Protein AF-A0A2N1YJK3-F1 (afdb_monomer_lite)

Structure (mmCIF, N/CA/C/O backbone):
data_AF-A0A2N1YJK3-F1
#
_entry.id   AF-A0A2N1YJK3-F1
#
loop_
_atom_site.group_PDB
_atom_site.id
_atom_site.type_symbol
_atom_site.label_atom_id
_atom_site.label_alt_id
_atom_site.label_comp_id
_atom_site.label_asym_id
_atom_site.label_entity_id
_atom_site.label_seq_id
_atom_site.pdbx_PDB_ins_code
_atom_site.Cartn_x
_atom_site.Cartn_y
_atom_site.Cartn_z
_atom_site.occupancy
_atom_site.B_iso_or_equiv
_atom_site.auth_seq_id
_atom_site.auth_comp_id
_atom_site.auth_asym_id
_atom_site.auth_atom_id
_atom_site.pdbx_PDB_model_num
ATOM 1 N N . MET A 1 1 ? -27.712 16.599 41.718 1.00 37.09 1 MET A N 1
ATOM 2 C CA . MET A 1 1 ? -27.404 15.164 41.902 1.00 37.09 1 MET A CA 1
ATOM 3 C C . MET A 1 1 ? -26.472 14.713 40.787 1.00 37.09 1 MET A C 1
ATOM 5 O O . MET A 1 1 ? -26.923 14.345 39.710 1.00 37.09 1 MET A O 1
ATOM 9 N N . THR A 1 2 ? -25.165 14.806 41.010 1.00 40.28 2 THR A N 1
ATOM 10 C CA . THR A 1 2 ? -24.138 14.258 40.118 1.00 40.28 2 THR A CA 1
ATOM 11 C C . THR A 1 2 ? -24.138 12.743 40.301 1.00 40.28 2 THR A C 1
ATOM 13 O O . THR A 1 2 ? -23.731 12.246 41.348 1.00 40.28 2 THR A O 1
ATOM 16 N N . LYS A 1 3 ? -24.664 11.996 39.320 1.00 47.81 3 LYS A N 1
ATOM 17 C CA . LYS A 1 3 ? -24.525 10.534 39.282 1.00 47.81 3 LYS A CA 1
ATOM 18 C C . LYS A 1 3 ? -23.028 10.221 39.253 1.00 47.81 3 LYS A C 1
ATOM 20 O O . LYS A 1 3 ? -22.392 10.398 38.218 1.00 47.81 3 LYS A O 1
ATOM 25 N N . GLN A 1 4 ? -22.469 9.785 40.380 1.00 45.41 4 GLN A N 1
ATOM 26 C CA . GLN A 1 4 ? -21.151 9.166 40.391 1.00 45.41 4 GLN A CA 1
ATOM 27 C C . GLN A 1 4 ? -21.255 7.885 39.567 1.00 45.41 4 GLN A C 1
ATOM 29 O O . GLN A 1 4 ? -21.867 6.904 39.988 1.00 45.41 4 GLN A O 1
ATOM 34 N N . VAL A 1 5 ? -20.720 7.922 38.349 1.00 55.75 5 VAL A N 1
ATOM 35 C CA . VAL A 1 5 ? -20.498 6.708 37.569 1.00 55.75 5 VAL A CA 1
ATOM 36 C C . VAL A 1 5 ? -19.485 5.881 38.365 1.00 55.75 5 VAL A C 1
ATOM 38 O O . VAL A 1 5 ? -18.416 6.406 38.676 1.00 55.75 5 VAL A O 1
ATOM 41 N N . PRO A 1 6 ? -19.789 4.628 38.744 1.00 57.69 6 PRO A N 1
ATOM 42 C CA . PRO A 1 6 ? -18.850 3.817 39.507 1.00 57.69 6 PRO A CA 1
ATOM 43 C C . PRO A 1 6 ? -17.539 3.696 38.725 1.00 57.69 6 PRO A C 1
ATOM 45 O O . PRO A 1 6 ? -17.570 3.341 37.547 1.00 57.69 6 PRO A O 1
ATOM 48 N N . ASN A 1 7 ? -16.390 3.939 39.362 1.00 63.09 7 ASN A N 1
ATOM 49 C CA . ASN A 1 7 ? -15.064 3.860 38.723 1.00 63.09 7 ASN A CA 1
ATOM 50 C C . ASN A 1 7 ? -14.824 2.534 37.960 1.00 63.09 7 ASN A C 1
ATOM 52 O O . ASN A 1 7 ? -14.062 2.495 36.995 1.00 63.09 7 ASN A O 1
ATOM 56 N N . GLY A 1 8 ? -15.515 1.451 38.345 1.00 65.62 8 GLY A N 1
ATOM 57 C CA . GLY A 1 8 ? -15.504 0.171 37.632 1.00 65.62 8 GLY A CA 1
ATOM 58 C C . GLY A 1 8 ? -16.098 0.225 36.219 1.00 65.62 8 GLY A C 1
ATOM 59 O O . GLY A 1 8 ? -15.569 -0.421 35.322 1.00 65.62 8 GLY A O 1
ATOM 60 N N . HIS A 1 9 ? -17.132 1.036 35.977 1.00 73.38 9 HIS A N 1
ATOM 61 C CA . HIS A 1 9 ? -17.735 1.173 34.647 1.00 73.38 9 HIS A CA 1
ATOM 62 C C . HIS A 1 9 ? -16.782 1.837 33.652 1.00 73.38 9 HIS A C 1
ATOM 64 O O . HIS A 1 9 ? -16.634 1.348 32.536 1.00 73.38 9 HIS A O 1
ATOM 70 N N . VAL A 1 10 ? -16.095 2.906 34.067 1.00 76.62 10 VAL A N 1
ATOM 71 C CA . VAL A 1 10 ? -15.142 3.629 33.208 1.00 76.62 10 VAL A CA 1
ATOM 72 C C . VAL A 1 10 ? -13.966 2.731 32.826 1.00 76.62 10 VAL A C 1
ATOM 74 O O . VAL A 1 10 ? -13.618 2.642 31.650 1.00 76.62 10 VAL A O 1
ATOM 77 N N . LYS A 1 11 ? -13.399 2.002 33.796 1.00 82.19 11 LYS A N 1
ATOM 78 C CA . LYS A 1 11 ? -12.308 1.048 33.548 1.00 82.19 11 LYS A CA 1
ATOM 79 C C . LYS A 1 11 ? -12.716 -0.034 32.544 1.00 82.19 11 LYS A C 1
ATOM 81 O O . LYS A 1 11 ? -11.956 -0.331 31.628 1.00 82.19 11 LYS A O 1
ATOM 86 N N . ASN A 1 12 ? -13.918 -0.589 32.688 1.00 84.25 12 ASN A N 1
ATOM 87 C CA . ASN A 1 12 ? -14.411 -1.634 31.792 1.00 84.25 12 ASN A CA 1
ATOM 88 C C . ASN A 1 12 ? -14.610 -1.112 30.368 1.00 84.25 12 ASN A C 1
ATOM 90 O O . ASN A 1 12 ? -14.221 -1.780 29.413 1.00 84.25 12 ASN A O 1
ATOM 94 N N . THR A 1 13 ? -15.157 0.098 30.224 1.00 84.00 13 THR A N 1
ATOM 95 C CA . THR A 1 13 ? -15.288 0.747 28.917 1.00 84.00 13 THR A CA 1
ATOM 96 C C . THR A 1 13 ? -13.919 0.966 28.273 1.00 84.00 13 THR A C 1
ATOM 98 O O . THR A 1 13 ? -13.760 0.635 27.105 1.00 84.00 13 THR A O 1
ATOM 101 N N . LEU A 1 14 ? -12.912 1.444 29.012 1.00 87.31 14 LEU A N 1
ATOM 102 C CA . LEU A 1 14 ? -11.562 1.660 28.472 1.00 87.31 14 LEU A CA 1
ATOM 103 C C . LEU A 1 14 ? -10.891 0.366 27.999 1.00 87.31 14 LEU A C 1
ATOM 105 O O . LEU A 1 14 ? -10.336 0.338 26.903 1.00 87.31 14 LEU A O 1
ATOM 109 N N . VAL A 1 15 ? -10.973 -0.711 28.787 1.00 90.25 15 VAL A N 1
ATOM 110 C CA . VAL A 1 15 ? -10.445 -2.030 28.394 1.00 90.25 15 VAL A CA 1
ATOM 111 C C . VAL A 1 15 ? -11.120 -2.518 27.113 1.00 90.25 15 VAL A C 1
ATOM 113 O O . VAL A 1 15 ? -10.442 -2.957 26.186 1.00 90.25 15 VAL A O 1
ATOM 116 N N . TRP A 1 16 ? -12.445 -2.386 27.033 1.00 89.69 16 TRP A N 1
ATOM 117 C CA . TRP A 1 16 ? -13.207 -2.812 25.863 1.00 89.69 16 TRP A CA 1
ATOM 118 C C . TRP A 1 16 ? -12.875 -1.976 24.620 1.00 89.69 16 TRP A C 1
ATOM 120 O O . TRP A 1 16 ? -12.739 -2.520 23.527 1.00 89.69 16 TRP A O 1
ATOM 130 N N . LEU A 1 17 ? -12.698 -0.661 24.779 1.00 88.75 17 LEU A N 1
ATOM 131 C CA . LEU A 1 17 ? -12.274 0.237 23.702 1.00 88.75 17 LEU A CA 1
ATOM 132 C C . LEU A 1 17 ? -10.877 -0.115 23.185 1.00 88.75 17 LEU A C 1
ATOM 134 O O . LEU A 1 17 ? -10.690 -0.218 21.976 1.00 88.75 17 LEU A O 1
ATOM 138 N N . ALA A 1 18 ? -9.917 -0.349 24.083 1.00 91.81 18 ALA A N 1
ATOM 139 C CA . ALA A 1 18 ? -8.570 -0.767 23.708 1.00 91.81 18 ALA A CA 1
ATOM 140 C C . ALA A 1 18 ? -8.589 -2.107 22.958 1.00 91.81 18 ALA A C 1
ATOM 142 O O . ALA A 1 18 ? -7.986 -2.228 21.893 1.00 91.81 18 ALA A O 1
ATOM 143 N N . TYR A 1 19 ? -9.339 -3.088 23.468 1.00 92.69 19 TYR A N 1
ATOM 144 C CA . TYR A 1 19 ? -9.528 -4.378 22.808 1.00 92.69 19 TYR A CA 1
ATOM 145 C C . TYR A 1 19 ? -10.128 -4.229 21.403 1.00 92.69 19 TYR A C 1
ATOM 147 O O . TYR A 1 19 ? -9.660 -4.851 20.448 1.00 92.69 19 TYR A O 1
ATOM 155 N N . MET A 1 20 ? -11.150 -3.386 21.263 1.00 89.81 20 MET A N 1
ATOM 156 C CA . MET A 1 20 ? -11.838 -3.160 19.998 1.00 89.81 20 MET A CA 1
ATOM 157 C C . MET A 1 20 ? -10.924 -2.492 18.963 1.00 89.81 20 MET A C 1
ATOM 159 O O . MET A 1 20 ? -10.810 -3.004 17.850 1.00 89.81 20 MET A O 1
ATOM 163 N N . LEU A 1 21 ? -10.218 -1.416 19.327 1.00 90.81 21 LEU A N 1
ATOM 164 C CA . LEU A 1 21 ? -9.276 -0.739 18.425 1.00 90.81 21 LEU A CA 1
ATOM 165 C C . LEU A 1 21 ? -8.159 -1.682 17.974 1.00 90.81 21 LEU A C 1
ATOM 167 O O . LEU A 1 21 ? -7.801 -1.711 16.798 1.00 90.81 21 LEU A O 1
ATOM 171 N N . LEU A 1 22 ? -7.658 -2.503 18.896 1.00 94.50 22 LEU A N 1
ATOM 172 C CA . LEU A 1 22 ? -6.633 -3.491 18.594 1.00 94.50 22 LEU A CA 1
ATOM 173 C C . LEU A 1 22 ? -7.159 -4.611 17.686 1.00 94.50 22 LEU A C 1
ATOM 175 O O . LEU A 1 22 ? -6.447 -5.073 16.801 1.00 94.50 22 LEU A O 1
ATOM 179 N N . SER A 1 23 ? -8.424 -5.002 17.847 1.00 93.62 23 SER A N 1
ATOM 180 C CA . SER A 1 23 ? -9.088 -5.955 16.951 1.00 93.62 23 SER A CA 1
ATOM 181 C C . SER A 1 23 ? -9.236 -5.391 15.537 1.00 93.62 23 SER A C 1
ATOM 183 O O . SER A 1 23 ? -8.977 -6.102 14.571 1.00 93.62 23 SER A O 1
ATOM 185 N N . VAL A 1 24 ? -9.603 -4.110 15.405 1.00 91.88 24 VAL A N 1
ATOM 186 C CA . VAL A 1 24 ? -9.671 -3.424 14.103 1.00 91.88 24 VAL A CA 1
ATOM 187 C C . VAL A 1 24 ? -8.287 -3.357 13.459 1.00 91.88 24 VAL A C 1
ATOM 189 O O . VAL A 1 24 ? -8.150 -3.716 12.292 1.00 91.88 24 VAL A O 1
ATOM 192 N N . TRP A 1 25 ? -7.255 -2.970 14.216 1.00 94.06 25 TRP A N 1
ATOM 193 C CA . TRP A 1 25 ? -5.870 -2.969 13.736 1.00 94.06 25 TRP A CA 1
ATOM 194 C C . TRP A 1 25 ? -5.455 -4.340 13.195 1.00 94.06 25 TRP A C 1
ATOM 196 O O . TRP A 1 25 ? -5.004 -4.443 12.056 1.00 94.06 25 TRP A O 1
ATOM 206 N N . LEU A 1 26 ? -5.645 -5.403 13.986 1.00 96.44 26 LEU A N 1
ATOM 207 C CA . LEU A 1 26 ? -5.277 -6.763 13.587 1.00 96.44 26 LEU A CA 1
ATOM 208 C C . LEU A 1 26 ? -6.081 -7.249 12.378 1.00 96.44 26 LEU A C 1
ATOM 210 O O . LEU A 1 26 ? -5.520 -7.929 11.521 1.00 96.44 26 LEU A O 1
ATOM 214 N N . ALA A 1 27 ? -7.361 -6.886 12.273 1.00 94.88 27 ALA A N 1
ATOM 215 C CA . ALA A 1 27 ? -8.184 -7.212 11.112 1.00 94.88 27 ALA A CA 1
ATOM 216 C C . ALA A 1 27 ? -7.653 -6.539 9.838 1.00 94.88 27 ALA A C 1
ATOM 218 O O . ALA A 1 27 ? -7.486 -7.213 8.823 1.00 94.88 27 ALA A O 1
ATOM 219 N N . VAL A 1 28 ? -7.327 -5.243 9.898 1.00 93.69 28 VAL A N 1
ATOM 220 C CA . VAL A 1 28 ? -6.748 -4.501 8.765 1.00 93.69 28 VAL A CA 1
ATOM 221 C C . VAL A 1 28 ? -5.373 -5.057 8.394 1.00 93.69 28 VAL A C 1
ATOM 223 O O . VAL A 1 28 ? -5.127 -5.334 7.222 1.00 93.69 28 VAL A O 1
ATOM 226 N N . ALA A 1 29 ? -4.500 -5.291 9.376 1.00 95.38 29 ALA A N 1
ATOM 227 C CA . ALA A 1 29 ? -3.171 -5.855 9.146 1.00 95.38 29 ALA A CA 1
ATOM 228 C C . ALA A 1 29 ? -3.243 -7.258 8.519 1.00 95.38 29 ALA A C 1
ATOM 230 O O . ALA A 1 29 ? -2.501 -7.560 7.585 1.00 95.38 29 ALA A O 1
ATOM 231 N N . SER A 1 30 ? -4.175 -8.098 8.978 1.00 95.19 30 SER A N 1
ATOM 232 C CA . SER A 1 30 ? -4.390 -9.437 8.416 1.00 95.19 30 SER A CA 1
ATOM 233 C C . SER A 1 30 ? -4.961 -9.371 7.001 1.00 95.19 30 SER A C 1
ATOM 235 O O . SER A 1 30 ? -4.489 -10.085 6.121 1.00 95.19 30 SER A O 1
ATOM 237 N N . ALA A 1 31 ? -5.936 -8.492 6.751 1.00 96.19 31 ALA A N 1
ATOM 238 C CA . ALA A 1 31 ? -6.499 -8.288 5.418 1.00 96.19 31 ALA A CA 1
ATOM 239 C C . ALA A 1 31 ? -5.431 -7.806 4.424 1.00 96.19 31 ALA A C 1
ATOM 241 O O . ALA A 1 31 ? -5.344 -8.329 3.312 1.00 96.19 31 ALA A O 1
ATOM 242 N N . TRP A 1 32 ? -4.577 -6.867 4.840 1.00 95.00 32 TRP A N 1
ATOM 243 C CA . TRP A 1 32 ? -3.429 -6.409 4.059 1.00 95.00 32 TRP A CA 1
ATOM 244 C C . TRP A 1 32 ? -2.448 -7.547 3.766 1.00 95.00 32 TRP A C 1
ATOM 246 O O . TRP A 1 32 ? -2.059 -7.749 2.617 1.00 95.00 32 TRP A O 1
ATOM 256 N N . TRP A 1 33 ? -2.085 -8.328 4.787 1.00 94.19 33 TRP A N 1
ATOM 257 C CA . TRP A 1 33 ? -1.171 -9.460 4.646 1.00 94.19 33 TRP A CA 1
ATOM 258 C C . TRP A 1 33 ? -1.715 -10.529 3.692 1.00 94.19 33 TRP A C 1
ATOM 260 O O . TRP A 1 33 ? -0.994 -10.983 2.809 1.00 94.19 33 TRP A O 1
ATOM 270 N N . VAL A 1 34 ? -2.996 -10.898 3.794 1.00 95.25 34 VAL A N 1
ATOM 271 C CA . VAL A 1 34 ? -3.628 -11.831 2.843 1.00 95.25 34 VAL A CA 1
ATOM 272 C C . VAL A 1 34 ? -3.637 -11.239 1.433 1.00 95.25 34 VAL A C 1
ATOM 274 O O . VAL A 1 34 ? -3.271 -11.918 0.475 1.00 95.25 34 VAL A O 1
ATOM 277 N N . SER A 1 35 ? -3.987 -9.959 1.300 1.00 95.56 35 SER A N 1
ATOM 278 C CA . SER A 1 35 ? -4.016 -9.273 0.002 1.00 95.56 35 SER A CA 1
ATOM 279 C C . SER A 1 35 ? -2.638 -9.248 -0.658 1.00 95.56 35 SER A C 1
ATOM 281 O O . SER A 1 35 ? -2.525 -9.473 -1.861 1.00 95.56 35 SER A O 1
ATOM 283 N N . SER A 1 36 ? -1.564 -9.070 0.113 1.00 94.56 36 SER A N 1
ATOM 284 C CA . SER A 1 36 ? -0.205 -9.084 -0.429 1.00 94.56 36 SER A CA 1
ATOM 285 C C . SER A 1 36 ? 0.247 -10.475 -0.901 1.00 94.56 36 SER A C 1
ATOM 287 O O . SER A 1 36 ? 1.189 -10.570 -1.688 1.00 94.56 36 SER A O 1
ATOM 289 N N . HIS A 1 37 ? -0.394 -11.569 -0.469 1.00 93.31 37 HIS A N 1
ATOM 290 C CA . HIS A 1 37 ? -0.118 -12.921 -0.983 1.00 93.31 37 HIS A CA 1
ATOM 291 C C . HIS A 1 37 ? -0.708 -13.164 -2.370 1.00 93.31 37 HIS A C 1
ATOM 293 O O . HIS A 1 37 ? -0.173 -13.966 -3.130 1.00 93.31 37 HIS A O 1
ATOM 299 N N . ILE A 1 38 ? -1.761 -12.428 -2.716 1.00 95.12 38 ILE A N 1
ATOM 300 C CA . ILE A 1 38 ? -2.397 -12.455 -4.036 1.00 95.12 38 ILE A CA 1
ATOM 301 C C . ILE A 1 38 ? -2.002 -11.240 -4.890 1.00 95.12 38 ILE A C 1
ATOM 303 O O . ILE A 1 38 ? -2.722 -10.875 -5.817 1.00 95.12 38 ILE A O 1
ATOM 307 N N . ASN A 1 39 ? -0.876 -10.591 -4.565 1.00 94.69 39 ASN A N 1
ATOM 308 C CA . ASN A 1 39 ? -0.368 -9.389 -5.238 1.00 94.69 39 ASN A CA 1
ATOM 309 C C . ASN A 1 39 ? -1.434 -8.286 -5.363 1.00 94.69 39 ASN A C 1
ATOM 311 O O . ASN A 1 39 ? -1.574 -7.666 -6.412 1.00 94.69 39 ASN A O 1
ATOM 315 N N . TYR A 1 40 ? -2.249 -8.108 -4.319 1.00 94.88 40 TYR A N 1
ATOM 316 C CA . TYR A 1 40 ? -3.358 -7.148 -4.251 1.00 94.88 40 TYR A CA 1
ATOM 317 C C . TYR A 1 40 ? -4.396 -7.281 -5.380 1.00 94.88 40 TYR A C 1
ATOM 319 O O . TYR A 1 40 ? -5.140 -6.343 -5.660 1.00 94.88 40 TYR A O 1
ATOM 327 N N . GLY A 1 41 ? -4.456 -8.445 -6.037 1.00 95.31 41 GLY A N 1
ATOM 328 C CA . GLY A 1 41 ? -5.316 -8.650 -7.199 1.00 95.31 41 GLY A CA 1
ATOM 329 C C . GLY A 1 41 ? -4.864 -7.864 -8.431 1.00 95.31 41 GLY A C 1
ATOM 330 O O . GLY A 1 41 ? -5.707 -7.500 -9.245 1.00 95.31 41 GLY A O 1
ATOM 331 N N . PHE A 1 42 ? -3.559 -7.601 -8.583 1.00 95.94 42 PHE A N 1
ATOM 332 C CA . PHE A 1 42 ? -3.002 -6.800 -9.679 1.00 95.94 42 PHE A CA 1
ATOM 333 C C . PHE A 1 42 ? -3.546 -7.140 -11.077 1.00 95.94 42 PHE A C 1
ATOM 335 O O . PHE A 1 42 ? -3.894 -6.198 -11.776 1.00 95.94 42 PHE A O 1
ATOM 342 N N . PRO A 1 43 ? -3.738 -8.412 -11.494 1.00 95.56 43 PRO A N 1
ATOM 343 C CA . PRO A 1 43 ? -4.304 -8.707 -12.816 1.00 95.56 43 PRO A CA 1
ATOM 344 C C . PRO A 1 43 ? -5.693 -8.097 -13.066 1.00 95.56 43 PRO A C 1
ATOM 346 O O . PRO A 1 43 ? -6.005 -7.726 -14.193 1.00 95.56 43 PRO A O 1
ATOM 349 N N . LEU A 1 44 ? -6.521 -7.960 -12.024 1.00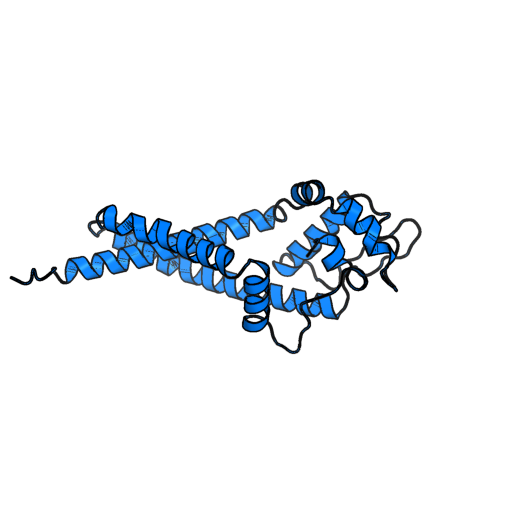 95.81 44 LEU A N 1
ATOM 350 C CA . LEU A 1 44 ? -7.830 -7.313 -12.130 1.00 95.81 44 LEU A CA 1
ATOM 351 C C . LEU A 1 44 ? -7.672 -5.805 -12.346 1.00 95.81 44 LEU A C 1
ATOM 353 O O . LEU A 1 44 ? -8.283 -5.243 -13.250 1.00 95.81 44 LEU A O 1
ATOM 357 N N . TRP A 1 45 ? -6.822 -5.155 -11.551 1.00 94.56 45 TRP A N 1
ATOM 358 C CA . TRP A 1 45 ? -6.565 -3.719 -11.678 1.00 94.56 45 TRP A CA 1
ATOM 359 C C . TRP A 1 45 ? -5.817 -3.362 -12.957 1.00 94.56 45 TRP A C 1
ATOM 361 O O . TRP A 1 45 ? -6.078 -2.312 -13.531 1.00 94.56 45 TRP A O 1
ATOM 371 N N . TYR A 1 46 ? -4.967 -4.262 -13.444 1.00 95.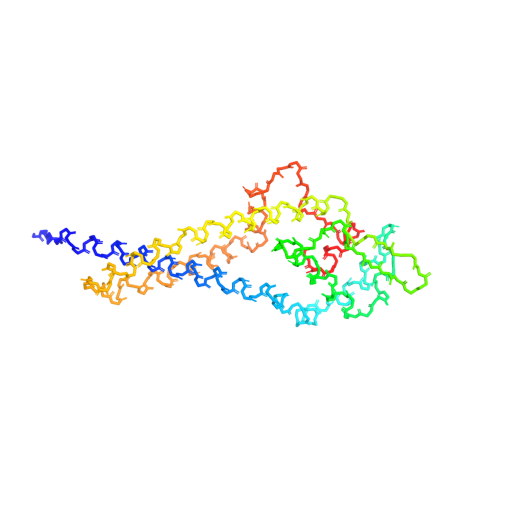25 46 TYR A N 1
ATOM 372 C CA . TYR A 1 46 ? -4.276 -4.138 -14.720 1.00 95.25 46 TYR A CA 1
ATOM 373 C C . TYR A 1 46 ? -5.256 -3.925 -15.878 1.00 95.25 46 TYR A C 1
ATOM 375 O O . TYR A 1 46 ? -5.020 -3.076 -16.731 1.00 95.25 46 TYR A O 1
ATOM 383 N N . GLN A 1 47 ? -6.384 -4.641 -15.857 1.00 94.19 47 GLN A N 1
ATOM 384 C CA . GLN A 1 47 ? -7.459 -4.487 -16.837 1.00 94.19 47 GLN A CA 1
ATOM 385 C C . GLN A 1 47 ? -8.345 -3.276 -16.533 1.00 94.19 47 GLN A C 1
ATOM 387 O O . GLN A 1 47 ? -8.610 -2.475 -17.416 1.00 94.19 47 GLN A O 1
ATOM 392 N N . VAL A 1 48 ? -8.795 -3.112 -15.283 1.00 95.50 48 VAL A N 1
ATOM 393 C CA . VAL A 1 48 ? -9.713 -2.019 -14.894 1.00 95.50 48 VAL A CA 1
ATOM 394 C C . VAL A 1 48 ? -9.099 -0.634 -15.115 1.00 95.50 48 VAL A C 1
ATOM 396 O O . VAL A 1 48 ? -9.821 0.323 -15.386 1.00 95.50 48 VAL A O 1
ATOM 399 N N . LEU A 1 49 ? -7.780 -0.518 -14.964 1.00 93.44 49 LEU A N 1
ATOM 400 C CA . LEU A 1 49 ? -7.035 0.727 -15.118 1.00 93.44 49 LEU A CA 1
ATOM 401 C C . LEU A 1 49 ? -6.319 0.820 -16.470 1.00 93.44 49 LEU A C 1
ATOM 403 O O . LEU A 1 49 ? -5.466 1.694 -16.602 1.00 93.44 49 LEU A O 1
ATOM 407 N N . ASP A 1 50 ? -6.617 -0.054 -17.438 1.00 94.62 50 ASP A N 1
ATOM 408 C CA . ASP A 1 50 ? -5.996 -0.065 -18.772 1.00 94.62 50 ASP A CA 1
ATOM 409 C C . ASP A 1 50 ? -4.463 0.109 -18.717 1.00 94.62 50 ASP A C 1
ATOM 411 O O . ASP A 1 50 ? -3.871 0.907 -19.451 1.00 94.62 50 ASP A O 1
ATOM 415 N N . ILE A 1 51 ? -3.806 -0.602 -17.789 1.00 94.25 51 ILE A N 1
ATOM 416 C CA . ILE A 1 51 ? -2.364 -0.441 -17.533 1.00 94.25 51 ILE A CA 1
ATOM 417 C C . ILE A 1 51 ? -1.555 -0.827 -18.774 1.00 94.25 51 ILE A C 1
ATOM 419 O O . ILE A 1 51 ? -0.521 -0.225 -19.033 1.00 94.25 51 ILE A O 1
ATOM 423 N N . GLU A 1 52 ? -2.040 -1.776 -19.574 1.00 93.88 52 GLU A N 1
ATOM 424 C CA . GLU A 1 52 ? -1.431 -2.144 -20.857 1.00 93.88 52 GLU A CA 1
ATOM 425 C C . GLU A 1 52 ? -1.303 -0.941 -21.796 1.00 93.88 52 GLU A C 1
ATOM 427 O O . GLU A 1 52 ? -0.199 -0.600 -22.209 1.00 93.88 52 GLU A O 1
ATOM 432 N N . GLN A 1 53 ? -2.397 -0.208 -22.024 1.00 94.31 53 GLN A N 1
ATOM 433 C CA . GLN A 1 53 ? -2.378 0.985 -22.871 1.00 94.31 53 GLN A CA 1
ATOM 434 C C . GLN A 1 53 ? -1.474 2.085 -22.296 1.00 94.31 53 GLN A C 1
ATOM 436 O O . GLN A 1 53 ? -0.829 2.829 -23.037 1.00 94.31 53 GLN A O 1
ATOM 441 N N . HIS A 1 54 ? -1.422 2.205 -20.969 1.00 93.62 54 HIS A N 1
ATOM 442 C CA . HIS A 1 54 ? -0.528 3.147 -20.306 1.00 93.62 54 HIS A CA 1
ATOM 443 C C . HIS A 1 54 ? 0.950 2.763 -20.504 1.00 93.62 54 HIS A C 1
ATOM 445 O O . HIS A 1 54 ? 1.769 3.621 -20.831 1.00 93.62 54 HIS A O 1
ATOM 451 N N . ILE A 1 55 ? 1.289 1.477 -20.386 1.00 94.56 55 ILE A N 1
ATOM 452 C CA . ILE A 1 55 ? 2.628 0.960 -20.683 1.00 94.56 55 ILE A CA 1
ATOM 453 C C . ILE A 1 55 ? 2.996 1.244 -22.144 1.00 94.56 55 ILE A C 1
ATOM 455 O O . ILE A 1 55 ? 4.066 1.800 -22.384 1.00 94.56 55 ILE A O 1
ATOM 459 N N . ASP A 1 56 ? 2.106 0.960 -23.096 1.00 94.25 56 ASP A N 1
ATOM 460 C CA . ASP A 1 56 ? 2.335 1.216 -24.526 1.00 94.25 56 ASP A CA 1
ATOM 461 C C . ASP A 1 56 ? 2.654 2.685 -24.821 1.00 94.25 56 ASP A C 1
ATOM 463 O O . ASP A 1 56 ? 3.453 3.000 -25.705 1.00 94.25 56 ASP A O 1
ATOM 467 N N . GLN A 1 57 ? 2.033 3.600 -24.077 1.00 93.25 57 GLN A N 1
ATOM 468 C CA . GLN A 1 57 ? 2.237 5.030 -24.252 1.00 93.25 57 GLN A CA 1
ATOM 469 C C . GLN A 1 57 ? 3.542 5.524 -23.616 1.00 93.25 57 GLN A C 1
ATOM 471 O O . GLN A 1 57 ? 4.244 6.335 -24.228 1.00 93.25 57 GLN A O 1
ATOM 476 N N . TYR A 1 58 ? 3.850 5.105 -22.387 1.00 93.00 58 TYR A N 1
ATOM 477 C CA . TYR A 1 58 ? 4.902 5.730 -21.577 1.00 93.00 58 TYR A CA 1
ATOM 478 C C . TYR A 1 58 ? 6.201 4.925 -21.512 1.00 93.00 58 TYR A C 1
ATOM 480 O O . TYR A 1 58 ? 7.274 5.527 -21.520 1.00 93.00 58 TYR A O 1
ATOM 488 N N . ALA A 1 59 ? 6.152 3.590 -21.550 1.00 92.56 59 ALA A N 1
ATOM 489 C CA . ALA A 1 59 ? 7.364 2.773 -21.492 1.00 92.56 59 ALA A CA 1
ATOM 490 C C . ALA A 1 59 ? 8.357 3.049 -22.645 1.00 92.56 59 ALA A C 1
ATOM 492 O O . ALA A 1 59 ? 9.556 3.128 -22.369 1.00 92.56 59 ALA A O 1
ATOM 493 N N . PRO A 1 60 ? 7.929 3.300 -23.905 1.00 93.19 60 PRO A N 1
ATOM 494 C CA . PRO A 1 60 ? 8.855 3.632 -24.994 1.00 93.19 60 PRO A CA 1
ATOM 495 C C . PRO A 1 60 ? 9.585 4.969 -24.825 1.00 93.19 60 PRO A C 1
ATOM 497 O O . PRO A 1 60 ? 10.593 5.208 -25.494 1.00 93.19 60 PRO A O 1
ATOM 500 N N . GLN A 1 61 ? 9.069 5.860 -23.972 1.00 92.50 61 GLN A N 1
ATOM 501 C CA . GLN A 1 61 ? 9.662 7.175 -23.720 1.00 92.50 61 GLN A CA 1
ATOM 502 C C . GLN A 1 61 ? 10.889 7.079 -22.808 1.00 92.50 61 GLN A C 1
ATOM 504 O O . GLN A 1 61 ? 11.700 8.006 -22.771 1.00 92.50 61 GLN A O 1
ATOM 509 N N . HIS A 1 62 ? 11.064 5.945 -22.123 1.00 90.44 62 HIS A N 1
ATOM 510 C CA . HIS A 1 62 ? 12.184 5.740 -21.228 1.00 90.44 62 HIS A CA 1
ATOM 511 C C . HIS A 1 62 ? 13.522 5.766 -22.000 1.00 90.44 62 HIS A C 1
ATOM 513 O O . HIS A 1 62 ? 13.722 4.986 -22.937 1.00 90.44 62 HIS A O 1
ATOM 519 N N . PRO A 1 63 ? 14.508 6.596 -21.594 1.00 86.12 63 PRO A N 1
ATOM 520 C CA . PRO A 1 63 ? 15.736 6.796 -22.372 1.00 86.12 63 PRO A CA 1
ATOM 521 C C . PRO A 1 63 ? 16.555 5.517 -22.606 1.00 86.12 63 PRO A C 1
ATOM 523 O O . PRO A 1 63 ? 17.061 5.294 -23.707 1.00 86.12 63 PRO A O 1
ATOM 526 N N . HIS A 1 64 ? 16.683 4.680 -21.568 1.00 86.94 64 HIS A N 1
ATOM 527 C CA . HIS A 1 64 ? 17.595 3.528 -21.555 1.00 86.94 64 HIS A CA 1
ATOM 528 C C . HIS A 1 64 ? 16.929 2.144 -21.474 1.00 86.94 64 HIS A C 1
ATOM 530 O O . HIS A 1 64 ? 17.590 1.151 -21.766 1.00 86.94 64 HIS A O 1
ATOM 536 N N . LYS A 1 65 ? 15.656 2.051 -21.077 1.00 88.94 65 LYS A N 1
ATOM 537 C CA . LYS A 1 65 ? 14.937 0.791 -20.849 1.00 88.94 65 LYS A CA 1
ATOM 538 C C . LYS A 1 65 ? 13.831 0.672 -21.897 1.00 88.94 65 LYS A C 1
ATOM 540 O O . LYS A 1 65 ? 12.859 1.409 -21.830 1.00 88.94 65 LYS A O 1
ATOM 545 N N . ARG A 1 66 ? 14.006 -0.195 -22.895 1.00 89.50 66 ARG A N 1
ATOM 546 C CA . ARG A 1 66 ? 13.106 -0.305 -24.058 1.00 89.50 66 ARG A CA 1
ATOM 547 C C . ARG A 1 66 ? 12.514 -1.702 -24.184 1.00 89.50 66 ARG A C 1
ATOM 549 O O . ARG A 1 66 ? 13.069 -2.661 -23.655 1.00 89.50 66 ARG A O 1
ATOM 556 N N . GLY A 1 67 ? 11.417 -1.814 -24.930 1.00 91.25 67 GLY A N 1
ATOM 557 C CA . GLY A 1 67 ? 10.797 -3.098 -25.242 1.00 91.25 67 GLY A CA 1
ATOM 558 C C . GLY A 1 67 ? 10.006 -3.694 -24.083 1.00 91.25 67 GLY A C 1
ATOM 559 O O . GLY A 1 67 ? 9.644 -4.868 -24.136 1.00 91.25 67 GLY A O 1
ATOM 560 N N . PHE A 1 68 ? 9.735 -2.903 -23.041 1.00 94.00 68 PHE A N 1
ATOM 561 C CA . PHE A 1 68 ? 8.851 -3.307 -21.953 1.00 94.00 68 PHE A CA 1
ATOM 562 C C . PHE A 1 68 ? 7.402 -3.398 -22.454 1.00 94.00 68 PHE A C 1
ATOM 564 O O . PHE A 1 68 ? 6.727 -4.375 -22.168 1.00 94.00 68 PHE A O 1
ATOM 571 N N . GLU A 1 69 ? 6.981 -2.473 -23.320 1.00 94.12 69 GLU A N 1
ATOM 572 C CA . GLU A 1 69 ? 5.680 -2.468 -24.005 1.00 94.12 69 GLU A CA 1
ATOM 573 C C . GLU A 1 69 ? 5.435 -3.690 -24.899 1.00 94.12 69 GLU A C 1
ATOM 575 O O . GLU A 1 69 ? 4.305 -4.069 -25.173 1.00 94.12 69 GLU A O 1
ATOM 580 N N . GLN A 1 70 ? 6.503 -4.348 -25.349 1.00 94.62 70 GLN A N 1
ATOM 581 C CA . GLN A 1 70 ? 6.405 -5.527 -26.211 1.00 94.62 70 GLN A CA 1
ATOM 582 C C . GLN A 1 70 ? 6.163 -6.811 -25.414 1.00 94.62 70 GLN A C 1
ATOM 584 O O . GLN A 1 70 ? 5.989 -7.887 -25.997 1.00 94.62 70 GLN A O 1
ATOM 589 N N . LEU A 1 71 ? 6.229 -6.736 -24.083 1.00 94.25 71 LEU A N 1
ATOM 590 C CA . LEU A 1 71 ? 6.012 -7.885 -23.227 1.00 94.25 71 LEU A CA 1
ATOM 591 C C . LEU A 1 71 ? 4.516 -8.170 -23.096 1.00 94.25 71 LEU A C 1
ATOM 593 O O . LEU A 1 71 ? 3.713 -7.253 -22.943 1.00 94.25 71 LEU A O 1
ATOM 597 N N . PRO A 1 72 ? 4.125 -9.451 -23.081 1.00 94.44 72 PRO A N 1
ATOM 598 C CA . PRO A 1 72 ? 2.739 -9.795 -22.840 1.00 94.44 72 PRO A CA 1
ATOM 599 C C . PRO A 1 72 ? 2.362 -9.501 -21.370 1.00 94.44 72 PRO A C 1
ATOM 601 O O . PRO A 1 72 ? 3.238 -9.546 -20.491 1.00 94.44 72 PRO A O 1
ATOM 604 N N . PRO A 1 73 ? 1.073 -9.257 -21.065 1.00 95.25 73 PRO A N 1
ATOM 605 C CA . PRO A 1 73 ? 0.604 -8.889 -19.727 1.00 95.25 73 PRO A CA 1
ATOM 606 C C . PRO A 1 73 ? 1.099 -9.793 -18.591 1.00 95.25 73 PRO A C 1
ATOM 608 O O . PRO A 1 73 ? 1.383 -9.315 -17.492 1.00 95.25 73 PRO A O 1
ATOM 611 N N . GLU A 1 74 ? 1.285 -11.094 -18.828 1.00 95.25 74 GLU A N 1
ATOM 612 C CA . GLU A 1 74 ? 1.752 -12.027 -17.798 1.00 95.25 74 GLU A CA 1
ATOM 613 C C . GLU A 1 74 ? 3.168 -11.703 -17.301 1.00 95.25 74 GLU A C 1
ATOM 615 O O . GLU A 1 74 ? 3.501 -11.987 -16.145 1.00 95.25 74 GLU A O 1
ATOM 620 N N . GLN A 1 75 ? 4.012 -11.106 -18.147 1.00 95.19 75 GLN A N 1
ATOM 621 C CA . GLN A 1 75 ? 5.339 -10.640 -17.740 1.00 95.19 75 GLN A CA 1
ATOM 622 C C . GLN A 1 75 ? 5.247 -9.373 -16.886 1.00 95.19 75 GLN A C 1
ATOM 624 O O . GLN A 1 75 ? 5.974 -9.263 -15.901 1.00 95.19 75 GLN A O 1
ATOM 629 N N . HIS A 1 76 ? 4.312 -8.468 -17.184 1.00 96.06 76 HIS A N 1
ATOM 630 C CA . HIS A 1 76 ? 4.024 -7.302 -16.344 1.00 96.06 76 HIS A CA 1
ATOM 631 C C . HIS A 1 76 ? 3.512 -7.721 -14.963 1.00 96.06 76 HIS A C 1
ATOM 633 O O . HIS A 1 76 ? 3.988 -7.234 -13.936 1.00 96.06 76 HIS A O 1
ATOM 639 N N . TRP A 1 77 ? 2.601 -8.696 -14.910 1.00 95.94 77 TRP A N 1
ATOM 640 C CA . TRP A 1 77 ? 2.106 -9.236 -13.642 1.00 95.94 77 TRP A CA 1
ATOM 641 C C . TRP A 1 77 ? 3.218 -9.910 -12.846 1.00 95.94 77 TRP A C 1
ATOM 643 O O . TRP A 1 77 ? 3.285 -9.755 -11.627 1.00 95.94 77 TRP A O 1
ATOM 653 N N . ARG A 1 78 ? 4.108 -10.644 -13.528 1.00 95.44 78 ARG A N 1
ATOM 654 C CA . ARG A 1 78 ? 5.281 -11.253 -12.899 1.00 95.44 78 ARG A CA 1
ATOM 655 C C . ARG A 1 78 ? 6.211 -10.187 -12.331 1.00 95.44 78 ARG A C 1
ATOM 657 O O . ARG A 1 78 ? 6.607 -10.326 -11.181 1.00 95.44 78 ARG A O 1
ATOM 664 N N . ALA A 1 79 ? 6.512 -9.132 -13.082 1.00 95.56 79 ALA A N 1
ATOM 665 C CA . ALA A 1 79 ? 7.323 -8.013 -12.610 1.00 95.56 79 ALA A CA 1
ATOM 666 C C . ALA A 1 79 ? 6.722 -7.377 -11.342 1.00 95.56 79 ALA A C 1
ATOM 668 O O . ALA A 1 79 ? 7.406 -7.248 -10.326 1.00 95.56 79 ALA A O 1
ATOM 669 N N . PHE A 1 80 ? 5.417 -7.090 -11.346 1.00 96.00 80 PHE A N 1
ATOM 670 C CA . PHE A 1 80 ? 4.721 -6.555 -10.172 1.00 96.00 80 PHE A CA 1
ATOM 671 C C . PHE A 1 80 ? 4.750 -7.519 -8.974 1.00 96.00 80 PHE A C 1
ATOM 673 O O . PHE A 1 80 ? 4.999 -7.114 -7.835 1.00 96.00 80 PHE A O 1
ATOM 680 N N . ALA A 1 81 ? 4.526 -8.813 -9.217 1.00 95.69 81 ALA A N 1
ATOM 681 C CA . ALA A 1 81 ? 4.592 -9.840 -8.182 1.00 95.69 81 ALA A CA 1
ATOM 682 C C . ALA A 1 81 ? 5.998 -9.948 -7.577 1.00 95.69 81 ALA A C 1
ATOM 684 O O . ALA A 1 81 ? 6.132 -10.132 -6.369 1.00 95.69 81 ALA A O 1
ATOM 685 N N . GLN A 1 82 ? 7.042 -9.788 -8.393 1.00 96.25 82 GLN A N 1
ATOM 686 C CA . GLN A 1 82 ? 8.430 -9.799 -7.942 1.00 96.25 82 GLN A CA 1
ATOM 687 C C . GLN A 1 82 ? 8.768 -8.584 -7.072 1.00 96.25 82 GLN A C 1
ATOM 689 O O . GLN A 1 82 ? 9.378 -8.738 -6.013 1.00 96.25 82 GLN A O 1
ATOM 694 N N . ILE A 1 83 ? 8.302 -7.391 -7.461 1.00 95.62 83 ILE A N 1
ATOM 695 C CA . ILE A 1 83 ? 8.407 -6.181 -6.632 1.00 95.62 83 ILE A CA 1
ATOM 696 C C . ILE A 1 83 ? 7.686 -6.404 -5.297 1.00 95.62 83 ILE A C 1
ATOM 698 O O . ILE A 1 83 ? 8.269 -6.205 -4.232 1.00 95.62 83 ILE A O 1
ATOM 702 N N . THR A 1 84 ? 6.444 -6.895 -5.345 1.00 95.19 84 THR A N 1
ATOM 703 C CA . THR A 1 84 ? 5.631 -7.176 -4.150 1.00 95.19 84 THR A CA 1
ATOM 704 C C . THR A 1 84 ? 6.305 -8.195 -3.228 1.00 95.19 84 THR A C 1
ATOM 706 O O . THR A 1 84 ? 6.326 -8.015 -2.010 1.00 95.19 84 THR A O 1
ATOM 709 N N . ALA A 1 85 ? 6.884 -9.262 -3.780 1.00 95.00 85 ALA A N 1
ATOM 710 C CA . ALA A 1 85 ? 7.618 -10.258 -3.008 1.00 95.00 85 ALA A CA 1
ATOM 711 C C . ALA A 1 85 ? 8.861 -9.657 -2.336 1.00 95.00 85 ALA A C 1
ATOM 713 O O . ALA A 1 85 ? 9.128 -9.957 -1.169 1.00 95.00 85 ALA A O 1
ATOM 714 N N . ALA A 1 86 ? 9.589 -8.789 -3.042 1.00 95.44 86 ALA A N 1
ATOM 715 C CA . ALA A 1 86 ? 10.802 -8.156 -2.541 1.00 95.44 86 ALA A CA 1
ATOM 716 C C . ALA A 1 86 ? 10.529 -7.157 -1.403 1.00 95.44 86 ALA A C 1
ATOM 718 O O . ALA A 1 86 ? 11.225 -7.187 -0.386 1.00 95.44 86 ALA A O 1
ATOM 719 N N . VAL A 1 87 ? 9.485 -6.324 -1.514 1.00 95.38 87 VAL A N 1
ATOM 720 C CA . VAL A 1 87 ? 9.114 -5.371 -0.443 1.00 95.38 87 VAL A CA 1
ATOM 721 C C . VAL A 1 87 ? 8.506 -6.048 0.791 1.00 95.38 87 VAL A C 1
ATOM 723 O O . VAL A 1 87 ? 8.477 -5.459 1.866 1.00 95.38 87 VAL A O 1
ATOM 726 N N . HIS A 1 88 ? 8.044 -7.295 0.663 1.00 94.88 88 HIS A N 1
ATOM 727 C CA . HIS A 1 88 ? 7.530 -8.116 1.771 1.00 94.88 88 HIS A CA 1
ATOM 728 C C . HIS A 1 88 ? 8.542 -9.156 2.285 1.00 94.88 88 HIS A C 1
ATOM 730 O O . HIS A 1 88 ? 8.141 -10.116 2.941 1.00 94.88 88 HIS A O 1
ATOM 736 N N . ASP A 1 89 ? 9.838 -9.001 1.990 1.00 88.19 89 ASP A N 1
ATOM 737 C CA . ASP A 1 89 ? 10.920 -9.878 2.473 1.00 88.19 89 ASP A CA 1
ATOM 738 C C . ASP A 1 89 ? 10.794 -11.366 2.088 1.00 88.19 89 ASP A C 1
ATOM 740 O O . ASP A 1 89 ? 11.350 -12.247 2.749 1.00 88.19 89 ASP A O 1
ATOM 744 N N . ARG A 1 90 ? 10.112 -11.698 0.986 1.00 85.69 90 ARG A N 1
ATOM 745 C CA . ARG A 1 90 ? 9.870 -13.101 0.584 1.00 85.69 90 ARG A CA 1
ATOM 746 C C . ARG A 1 90 ? 11.000 -13.699 -0.258 1.00 85.69 90 ARG A C 1
ATOM 748 O O . ARG A 1 90 ? 10.755 -14.471 -1.179 1.00 85.69 90 ARG A O 1
ATOM 755 N N . GLY A 1 91 ? 12.244 -13.342 0.063 1.00 79.56 91 GLY A N 1
ATOM 756 C CA . GLY A 1 91 ? 13.451 -13.910 -0.551 1.00 79.56 91 GLY A CA 1
ATOM 757 C C . GLY A 1 91 ? 13.850 -13.320 -1.907 1.00 79.56 91 GLY A C 1
ATOM 758 O O . GLY A 1 91 ? 14.804 -13.805 -2.508 1.00 79.56 91 GLY A O 1
ATOM 759 N N . GLN A 1 92 ? 13.165 -12.277 -2.381 1.00 87.25 92 GLN A N 1
ATOM 760 C CA . GLN A 1 92 ? 13.513 -11.586 -3.620 1.00 87.25 92 GLN A CA 1
ATOM 761 C C . GLN A 1 92 ? 14.246 -10.271 -3.344 1.00 87.25 92 GLN A C 1
ATOM 763 O O . GLN A 1 92 ? 13.881 -9.518 -2.442 1.00 87.25 92 GLN A O 1
ATOM 768 N N . ARG A 1 93 ? 15.291 -9.994 -4.126 1.00 91.06 93 ARG A N 1
ATOM 769 C CA . ARG A 1 93 ? 16.029 -8.730 -4.082 1.00 91.06 93 ARG A CA 1
ATOM 770 C C . ARG A 1 93 ? 15.475 -7.792 -5.146 1.00 91.06 93 ARG A C 1
ATOM 772 O O . ARG A 1 93 ? 15.229 -8.222 -6.267 1.00 91.06 93 ARG A O 1
ATOM 779 N N . LEU A 1 94 ? 15.306 -6.521 -4.791 1.00 93.12 94 LEU A N 1
ATOM 780 C CA . LEU A 1 94 ? 14.815 -5.482 -5.705 1.00 93.12 94 LEU A CA 1
ATOM 781 C C . LEU A 1 94 ? 15.768 -5.270 -6.892 1.00 93.12 94 LEU A C 1
ATOM 783 O O . LEU A 1 94 ? 15.327 -5.129 -8.024 1.00 93.12 94 LEU A O 1
ATOM 787 N N . GLU A 1 95 ? 17.073 -5.338 -6.633 1.00 93.44 95 GLU A N 1
ATOM 788 C CA . GLU A 1 95 ? 18.148 -5.198 -7.628 1.00 93.44 95 GLU A CA 1
ATOM 789 C C . GLU A 1 95 ? 18.137 -6.312 -8.690 1.00 93.44 95 GLU A C 1
ATOM 791 O O . GLU A 1 95 ? 18.615 -6.106 -9.802 1.00 93.44 95 GLU A O 1
ATOM 796 N N . ASP A 1 96 ? 17.570 -7.477 -8.354 1.00 93.50 96 ASP A N 1
ATOM 797 C CA . ASP A 1 96 ? 17.622 -8.684 -9.184 1.00 93.50 96 ASP A CA 1
ATOM 798 C C . ASP A 1 96 ? 16.339 -8.892 -10.009 1.00 93.50 96 ASP A C 1
ATOM 800 O O . ASP A 1 96 ? 16.051 -9.996 -10.487 1.00 93.50 96 ASP A O 1
ATOM 804 N N . ILE A 1 97 ? 15.520 -7.848 -10.148 1.00 94.19 97 ILE A N 1
ATOM 805 C CA . ILE A 1 97 ? 14.300 -7.884 -10.954 1.00 94.19 97 ILE A CA 1
ATOM 806 C C . ILE A 1 97 ? 14.657 -7.447 -12.372 1.00 94.19 97 ILE A C 1
ATOM 808 O O . ILE A 1 97 ? 14.958 -6.281 -12.622 1.00 94.19 97 ILE A O 1
ATOM 812 N N . TYR A 1 98 ? 14.598 -8.395 -13.305 1.00 94.62 98 TYR A N 1
ATOM 813 C CA . TYR A 1 98 ? 14.946 -8.184 -14.706 1.00 94.62 98 TYR A CA 1
ATOM 814 C C . TYR A 1 98 ? 13.777 -8.521 -15.624 1.00 94.62 98 TYR A C 1
ATOM 816 O O . TYR A 1 98 ? 13.017 -9.457 -15.366 1.00 94.62 98 TYR A O 1
ATOM 824 N N . TYR A 1 99 ? 13.700 -7.821 -16.751 1.00 94.31 99 TYR A N 1
ATOM 825 C CA . TYR A 1 99 ? 12.857 -8.200 -17.879 1.00 94.31 99 TYR A CA 1
ATOM 826 C C . TYR A 1 99 ? 13.714 -8.409 -19.129 1.00 94.31 99 TYR A C 1
ATOM 828 O O . TYR A 1 99 ? 14.867 -7.981 -19.197 1.00 94.31 99 TYR A O 1
ATOM 836 N N . ARG A 1 100 ? 13.167 -9.116 -20.119 1.00 92.94 100 ARG A N 1
ATOM 837 C CA . ARG A 1 100 ? 13.836 -9.360 -21.399 1.00 92.94 100 ARG A CA 1
ATOM 838 C C . ARG A 1 100 ? 12.847 -9.140 -22.533 1.00 92.94 100 ARG A C 1
ATOM 840 O O . ARG A 1 100 ? 11.943 -9.957 -22.704 1.00 92.94 100 ARG A O 1
ATOM 847 N N . ALA A 1 101 ? 13.054 -8.076 -23.301 1.00 89.88 101 ALA A N 1
ATOM 848 C CA . ALA A 1 101 ? 12.319 -7.841 -24.535 1.00 89.88 101 ALA A CA 1
ATOM 849 C C . ALA A 1 101 ? 12.708 -8.871 -25.621 1.00 89.88 101 ALA A C 1
ATOM 851 O O . ALA A 1 101 ? 13.801 -9.453 -25.562 1.00 89.88 101 ALA A O 1
ATOM 852 N N . PRO A 1 102 ? 11.831 -9.153 -26.602 1.00 87.31 102 PRO A N 1
ATOM 853 C CA . PRO A 1 102 ? 12.126 -10.102 -27.673 1.00 87.31 102 PRO A CA 1
ATOM 854 C C . PRO A 1 102 ? 13.400 -9.730 -28.449 1.00 87.31 102 PRO A C 1
ATOM 856 O O . PRO A 1 102 ? 13.457 -8.708 -29.117 1.00 87.31 102 PRO A O 1
ATOM 859 N N . GLY A 1 103 ? 14.420 -10.590 -28.389 1.00 82.38 103 GLY A N 1
ATOM 860 C CA . GLY A 1 103 ? 15.694 -10.379 -29.092 1.00 82.38 103 GLY A CA 1
ATOM 861 C C . GLY A 1 103 ? 16.747 -9.578 -28.319 1.00 82.38 103 GLY A C 1
ATOM 862 O O . GLY A 1 103 ? 17.886 -9.516 -28.778 1.00 82.38 103 GLY A O 1
ATOM 863 N N . ASP A 1 104 ? 16.413 -9.064 -27.133 1.00 84.94 104 ASP A N 1
ATOM 864 C CA . ASP A 1 104 ? 17.315 -8.250 -26.316 1.00 84.94 104 ASP A CA 1
ATOM 865 C C . ASP A 1 104 ? 17.957 -9.023 -25.151 1.00 84.94 104 ASP A C 1
ATOM 867 O O . ASP A 1 104 ? 17.565 -10.135 -24.772 1.00 84.94 104 ASP A O 1
ATOM 871 N N . VAL A 1 105 ? 18.987 -8.411 -24.562 1.00 87.94 105 VAL A N 1
ATOM 872 C CA . VAL A 1 105 ? 19.598 -8.867 -23.307 1.00 87.94 105 VAL A CA 1
ATOM 873 C C . VAL A 1 105 ? 18.703 -8.518 -22.108 1.00 87.94 105 VAL A C 1
ATOM 875 O O . VAL A 1 105 ? 17.959 -7.542 -22.172 1.00 87.94 105 VAL A O 1
ATOM 878 N N . PRO A 1 106 ? 18.749 -9.284 -20.999 1.00 91.69 106 PRO A N 1
ATOM 879 C CA . PRO A 1 106 ? 18.044 -8.909 -19.774 1.00 91.69 106 PRO A CA 1
ATOM 880 C C . PRO A 1 106 ? 18.432 -7.507 -19.291 1.00 91.69 106 PRO A C 1
ATOM 882 O O . PRO A 1 106 ? 19.621 -7.212 -19.164 1.00 91.69 106 PRO A O 1
ATOM 885 N N . MET A 1 107 ? 17.436 -6.682 -18.978 1.00 92.12 107 MET A N 1
ATOM 886 C CA . MET A 1 107 ? 17.603 -5.338 -18.421 1.00 92.12 107 MET A CA 1
ATOM 887 C C . MET A 1 107 ? 17.001 -5.274 -17.022 1.00 92.12 107 MET A C 1
ATOM 889 O O . MET A 1 107 ? 15.980 -5.912 -16.753 1.00 92.12 107 MET A O 1
ATOM 893 N N . ALA A 1 108 ? 17.647 -4.531 -16.122 1.00 94.44 108 ALA A N 1
ATOM 894 C CA . ALA A 1 108 ? 17.104 -4.292 -14.791 1.00 94.44 108 ALA A CA 1
ATOM 895 C C . ALA A 1 108 ? 15.799 -3.500 -14.921 1.00 94.44 108 ALA A C 1
ATOM 897 O O . ALA A 1 108 ? 15.738 -2.506 -15.650 1.00 94.44 108 ALA A O 1
ATOM 898 N N . LEU A 1 109 ? 14.755 -3.955 -14.233 1.00 94.81 109 LEU A N 1
ATOM 899 C CA . LEU A 1 109 ? 13.468 -3.271 -14.223 1.00 94.81 109 LEU A CA 1
ATOM 900 C C . LEU A 1 109 ? 13.571 -1.962 -13.442 1.00 94.81 109 LEU A C 1
ATOM 902 O O . LEU A 1 109 ? 13.121 -0.925 -13.925 1.00 94.81 109 LEU A O 1
ATOM 906 N N . LEU A 1 110 ? 14.196 -2.025 -12.265 1.00 94.69 110 LEU A N 1
ATOM 907 C CA . LEU A 1 110 ? 14.277 -0.917 -11.326 1.00 94.69 110 LEU A CA 1
ATOM 908 C C . LEU A 1 110 ? 15.590 -0.147 -11.469 1.00 94.69 110 LEU A C 1
ATOM 910 O O . LEU A 1 110 ? 16.655 -0.748 -11.618 1.00 94.69 110 LEU A O 1
ATOM 914 N N . ASP A 1 111 ? 15.520 1.179 -11.420 1.00 93.31 111 ASP A N 1
ATOM 915 C CA . ASP A 1 111 ? 16.699 2.037 -11.293 1.00 93.31 111 ASP A CA 1
ATOM 916 C C . ASP A 1 111 ? 17.214 2.077 -9.848 1.00 93.31 111 ASP A C 1
ATOM 918 O O . ASP A 1 111 ? 16.450 1.840 -8.910 1.00 93.31 111 ASP A O 1
ATOM 922 N N . PRO A 1 112 ? 18.499 2.411 -9.619 1.00 92.56 112 PRO A N 1
ATOM 923 C CA . PRO A 1 112 ? 19.076 2.421 -8.274 1.00 92.56 112 PRO A CA 1
ATOM 924 C C . PRO A 1 112 ? 18.308 3.288 -7.266 1.00 92.56 112 PRO A C 1
ATOM 926 O O . PRO A 1 112 ? 18.204 2.921 -6.100 1.00 92.56 112 PRO A O 1
ATOM 929 N N . LEU A 1 113 ? 17.744 4.417 -7.708 1.00 92.25 113 LEU A N 1
ATOM 930 C CA . LEU A 1 113 ? 16.939 5.290 -6.848 1.00 92.25 113 LEU A CA 1
ATOM 931 C C . LEU A 1 113 ? 15.591 4.655 -6.477 1.00 92.25 113 LEU A C 1
ATOM 933 O O . LEU A 1 113 ? 15.175 4.740 -5.325 1.00 92.25 113 LEU A O 1
ATOM 937 N N . GLU A 1 114 ? 14.946 3.961 -7.415 1.00 93.00 114 GLU A N 1
ATOM 938 C CA . GLU A 1 114 ? 13.705 3.221 -7.160 1.00 93.00 114 GLU A CA 1
ATOM 939 C C . GLU A 1 114 ? 13.952 2.045 -6.214 1.00 93.00 114 GLU A C 1
ATOM 941 O O . GLU A 1 114 ? 13.146 1.773 -5.324 1.00 93.00 114 GLU A O 1
ATOM 946 N N . VAL A 1 115 ? 15.093 1.362 -6.370 1.00 95.06 115 VAL A N 1
ATOM 947 C CA . VAL A 1 115 ? 15.530 0.313 -5.446 1.00 95.06 115 VAL A CA 1
ATOM 948 C C . VAL A 1 115 ? 15.644 0.880 -4.034 1.00 95.06 115 VAL A C 1
ATOM 950 O O . VAL A 1 115 ? 15.068 0.292 -3.122 1.00 95.06 115 VAL A O 1
ATOM 953 N N . THR A 1 116 ? 16.326 2.012 -3.842 1.00 94.00 116 THR A N 1
ATOM 954 C CA . THR A 1 116 ? 16.435 2.667 -2.526 1.00 94.00 116 THR A CA 1
ATOM 955 C C . THR A 1 116 ? 15.059 3.015 -1.956 1.00 94.00 116 THR A C 1
ATOM 957 O O . THR A 1 116 ? 14.765 2.664 -0.814 1.00 94.00 116 THR A O 1
ATOM 960 N N . HIS A 1 117 ? 14.171 3.610 -2.756 1.00 93.31 117 HIS A N 1
ATOM 961 C CA . HIS A 1 117 ? 12.814 3.931 -2.311 1.00 93.31 117 HIS A CA 1
ATOM 962 C C . HIS A 1 117 ? 12.032 2.683 -1.861 1.00 93.31 117 HIS A C 1
ATOM 964 O O . HIS A 1 117 ? 11.461 2.640 -0.769 1.00 93.31 117 HIS A O 1
ATOM 970 N N . LEU A 1 118 ? 12.044 1.618 -2.665 1.00 94.75 118 LEU A N 1
ATOM 971 C CA . LEU A 1 118 ? 11.354 0.370 -2.334 1.00 94.75 118 LEU A CA 1
ATOM 972 C C . LEU A 1 118 ? 12.005 -0.369 -1.153 1.00 94.75 118 LEU A C 1
ATOM 974 O O . LEU A 1 118 ? 11.321 -1.108 -0.438 1.00 94.75 118 LEU A O 1
ATOM 978 N N . GLN A 1 119 ? 13.301 -0.163 -0.903 1.00 94.94 119 GLN A N 1
ATOM 979 C CA . GLN A 1 119 ? 13.961 -0.625 0.319 1.00 94.94 119 GLN A CA 1
ATOM 980 C C . GLN A 1 119 ? 13.434 0.118 1.553 1.00 94.94 119 GLN A C 1
ATOM 982 O O . GLN A 1 119 ? 13.163 -0.537 2.562 1.00 94.94 119 GLN A O 1
ATOM 987 N N . ASP A 1 120 ? 13.196 1.429 1.474 1.00 94.62 120 ASP A N 1
ATOM 988 C CA . ASP A 1 120 ? 12.579 2.170 2.580 1.00 94.62 120 ASP A CA 1
ATOM 989 C C . ASP A 1 120 ? 11.153 1.673 2.866 1.00 94.62 120 ASP A C 1
ATOM 991 O O . ASP A 1 120 ? 10.766 1.489 4.028 1.00 94.62 120 ASP A O 1
ATOM 995 N N . VAL A 1 121 ? 10.374 1.397 1.811 1.00 94.62 121 VAL A N 1
ATOM 996 C CA . VAL A 1 121 ? 9.031 0.799 1.923 1.00 94.62 121 VAL A CA 1
ATOM 997 C C . VAL A 1 121 ? 9.106 -0.566 2.608 1.00 94.62 121 VAL A C 1
ATOM 999 O O . VAL A 1 121 ? 8.339 -0.838 3.536 1.00 94.62 121 VAL A O 1
ATOM 1002 N N . ARG A 1 122 ? 10.052 -1.418 2.202 1.00 95.44 122 ARG A N 1
ATOM 1003 C CA . ARG A 1 122 ? 10.291 -2.730 2.822 1.00 95.44 122 ARG A CA 1
ATOM 1004 C C . ARG A 1 122 ? 10.599 -2.600 4.310 1.00 95.44 122 ARG A C 1
ATOM 1006 O O . ARG A 1 122 ? 10.008 -3.304 5.129 1.00 95.44 122 ARG A O 1
ATOM 1013 N N . ASP A 1 123 ? 11.481 -1.679 4.681 1.00 94.56 123 ASP A N 1
ATOM 1014 C CA . ASP A 1 123 ? 11.875 -1.478 6.074 1.00 94.56 123 ASP A CA 1
ATOM 1015 C C . ASP A 1 123 ? 10.710 -0.947 6.923 1.00 94.56 123 ASP A C 1
ATOM 1017 O O . ASP A 1 123 ? 10.520 -1.376 8.069 1.00 94.56 123 ASP A O 1
ATOM 1021 N N . LEU A 1 124 ? 9.877 -0.068 6.358 1.00 94.94 124 LEU A N 1
ATOM 1022 C CA . LEU A 1 124 ? 8.637 0.387 6.984 1.00 94.94 124 LEU A CA 1
ATOM 1023 C C . LEU A 1 124 ? 7.661 -0.776 7.221 1.00 94.94 124 LEU A C 1
ATOM 1025 O O . LEU A 1 124 ? 7.173 -0.947 8.343 1.00 94.94 124 LEU A O 1
ATOM 1029 N N . LEU A 1 125 ? 7.413 -1.604 6.202 1.00 94.94 125 LEU A N 1
ATOM 1030 C CA . LEU A 1 125 ? 6.528 -2.770 6.298 1.00 94.94 125 LEU A CA 1
ATOM 1031 C C . LEU A 1 125 ? 7.050 -3.812 7.295 1.00 94.94 125 LEU A C 1
ATOM 1033 O O . LEU A 1 125 ? 6.264 -4.395 8.053 1.00 94.94 125 LEU A O 1
ATOM 1037 N N . ARG A 1 126 ? 8.370 -4.015 7.363 1.00 95.31 126 ARG A N 1
AT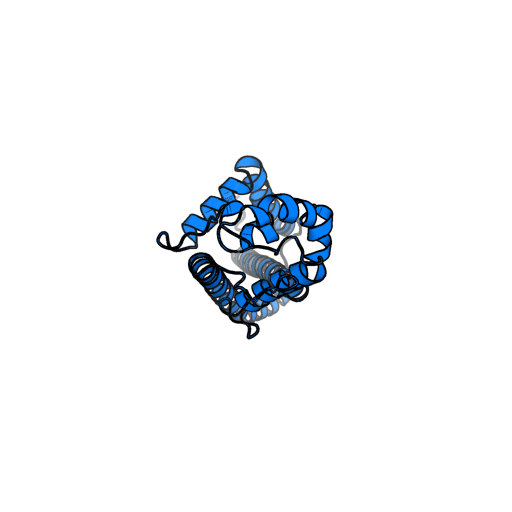OM 1038 C CA . ARG A 1 126 ? 9.005 -4.890 8.355 1.00 95.31 126 ARG A CA 1
ATOM 1039 C C . ARG A 1 126 ? 8.758 -4.384 9.775 1.00 95.31 126 ARG A C 1
ATOM 1041 O O . ARG A 1 126 ? 8.325 -5.159 10.629 1.00 95.31 126 ARG A O 1
ATOM 1048 N N . ARG A 1 127 ? 8.970 -3.086 10.036 1.00 95.38 127 ARG A N 1
ATOM 1049 C CA . ARG A 1 127 ? 8.674 -2.466 11.345 1.00 95.38 127 ARG A CA 1
ATOM 1050 C C . ARG A 1 127 ? 7.197 -2.612 11.710 1.00 95.38 127 ARG A C 1
ATOM 1052 O O . ARG A 1 127 ? 6.887 -3.028 12.826 1.00 95.38 127 ARG A O 1
ATOM 1059 N N . PHE A 1 128 ? 6.295 -2.336 10.770 1.00 94.44 128 PHE A N 1
ATOM 1060 C CA . PHE A 1 128 ? 4.851 -2.489 10.965 1.00 94.44 128 PHE A CA 1
ATOM 1061 C C . PHE A 1 128 ? 4.462 -3.932 11.323 1.00 94.44 128 PHE A C 1
ATOM 1063 O O . PHE A 1 128 ? 3.681 -4.163 12.251 1.00 94.44 128 PHE A O 1
ATOM 1070 N N . SER A 1 129 ? 5.044 -4.911 10.628 1.00 94.12 129 SER A N 1
ATOM 1071 C CA . SER A 1 129 ? 4.803 -6.337 10.873 1.00 94.12 129 SER A CA 1
ATOM 1072 C C . SER A 1 129 ? 5.304 -6.768 12.253 1.00 94.12 129 SER A C 1
ATOM 1074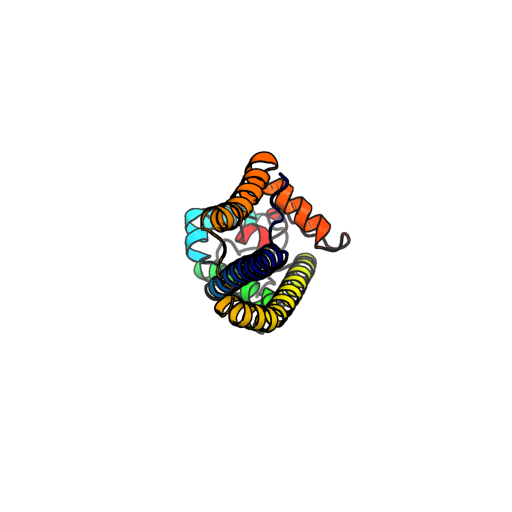 O O . SER A 1 129 ? 4.593 -7.467 12.974 1.00 94.12 129 SER A O 1
ATOM 1076 N N . LEU A 1 130 ? 6.486 -6.295 12.666 1.00 95.62 130 LEU A N 1
ATOM 1077 C CA . LEU A 1 130 ? 7.029 -6.547 14.005 1.00 95.62 130 LEU A CA 1
ATOM 1078 C C . LEU A 1 130 ? 6.150 -5.941 15.103 1.00 95.62 130 LEU A C 1
ATOM 1080 O O . LEU A 1 130 ? 5.830 -6.627 16.071 1.00 95.62 130 LEU A O 1
ATOM 1084 N N . ILE A 1 131 ? 5.720 -4.684 14.951 1.00 96.25 131 ILE A N 1
ATOM 1085 C CA . ILE A 1 131 ? 4.794 -4.037 15.896 1.00 96.25 131 ILE A CA 1
ATOM 1086 C C . ILE A 1 131 ? 3.504 -4.853 15.998 1.00 96.25 131 ILE A C 1
ATOM 1088 O O . ILE A 1 131 ? 3.064 -5.177 17.098 1.00 96.25 131 ILE A O 1
ATOM 1092 N N . THR A 1 132 ? 2.930 -5.243 14.860 1.00 96.00 132 THR A N 1
ATOM 1093 C CA . THR A 1 132 ? 1.703 -6.046 14.816 1.00 96.00 132 THR A CA 1
ATOM 1094 C C . THR A 1 132 ? 1.873 -7.376 15.548 1.00 96.00 132 THR A C 1
ATOM 1096 O O . THR A 1 132 ? 1.004 -7.741 16.336 1.00 96.00 132 THR A O 1
ATOM 1099 N N . LEU A 1 133 ? 3.004 -8.064 15.371 1.00 95.94 133 LEU A N 1
ATOM 1100 C CA . LEU A 1 133 ? 3.311 -9.304 16.088 1.00 95.94 133 LEU A CA 1
ATOM 1101 C C . LEU A 1 133 ? 3.341 -9.094 17.611 1.00 95.94 133 LEU A C 1
ATOM 1103 O O . LEU A 1 133 ? 2.742 -9.876 18.350 1.00 95.94 133 LEU A O 1
ATOM 1107 N N . TRP A 1 134 ? 3.976 -8.017 18.084 1.00 96.56 134 TRP A N 1
ATOM 1108 C CA . TRP A 1 134 ? 4.024 -7.671 19.512 1.00 96.56 134 TRP A CA 1
ATOM 1109 C C . TRP A 1 134 ? 2.669 -7.252 20.091 1.00 96.56 134 TRP A C 1
ATOM 1111 O O . TRP A 1 134 ? 2.440 -7.391 21.293 1.00 96.56 134 TRP A O 1
ATOM 1121 N N . LEU A 1 135 ? 1.746 -6.783 19.254 1.00 96.81 135 LEU A N 1
ATOM 1122 C CA . LEU A 1 135 ? 0.390 -6.425 19.662 1.00 96.81 135 LEU A CA 1
ATOM 1123 C C . LEU A 1 135 ? -0.530 -7.641 19.861 1.00 96.81 135 LEU A C 1
ATOM 1125 O O . LEU A 1 135 ? -1.497 -7.542 20.617 1.00 96.81 135 LEU A O 1
ATOM 1129 N N . ILE A 1 136 ? -0.230 -8.798 19.262 1.00 97.12 136 ILE A N 1
ATOM 1130 C CA . ILE A 1 136 ? -1.022 -10.032 19.421 1.00 97.12 136 ILE A CA 1
ATOM 1131 C C . ILE A 1 136 ? -1.131 -10.499 20.887 1.00 97.12 136 ILE A C 1
ATOM 1133 O O . ILE A 1 136 ? -2.254 -10.730 21.338 1.00 97.12 136 ILE A O 1
ATOM 1137 N N . PRO A 1 137 ? -0.045 -10.640 21.677 1.00 97.62 137 PRO A N 1
ATOM 1138 C CA . PRO A 1 137 ? -0.171 -11.061 23.075 1.00 97.62 137 PRO A CA 1
ATOM 1139 C C . PRO A 1 137 ? -0.954 -10.052 23.923 1.00 97.62 137 PRO A C 1
ATOM 1141 O O . PRO A 1 137 ? -1.745 -10.456 24.778 1.00 97.62 137 PRO A O 1
ATOM 1144 N N . LEU A 1 138 ? -0.799 -8.749 23.660 1.00 96.69 138 LEU A N 1
ATOM 1145 C CA . LEU A 1 138 ? -1.601 -7.714 24.315 1.00 96.69 138 LEU A CA 1
ATOM 1146 C C . LEU A 1 138 ? -3.087 -7.868 23.965 1.00 96.69 138 LEU A C 1
ATOM 1148 O O . LEU A 1 138 ? -3.940 -7.796 24.849 1.00 96.69 138 LEU A O 1
ATOM 1152 N N . TRP A 1 139 ? -3.398 -8.131 22.696 1.00 97.44 139 TRP A N 1
ATOM 1153 C CA . TRP A 1 139 ? -4.758 -8.402 22.243 1.00 97.44 139 TRP A CA 1
ATOM 1154 C C . TRP A 1 139 ? -5.359 -9.632 22.922 1.00 97.44 139 TRP A C 1
ATOM 1156 O O . TRP A 1 139 ? -6.485 -9.550 23.409 1.00 97.44 139 TRP A O 1
ATOM 1166 N N . LEU A 1 140 ? -4.606 -10.731 23.035 1.00 97.19 140 LEU A N 1
ATOM 1167 C CA . LEU A 1 140 ? -5.046 -11.943 23.734 1.00 97.19 140 LEU A CA 1
ATOM 1168 C C . LEU A 1 140 ? -5.343 -11.669 25.212 1.00 97.19 140 LEU A C 1
ATOM 1170 O O . LEU A 1 140 ? -6.383 -12.085 25.722 1.00 97.19 140 LEU A O 1
ATOM 1174 N N . LEU A 1 141 ? -4.471 -10.928 25.898 1.00 96.06 141 LEU A N 1
ATOM 1175 C CA . LEU A 1 141 ? -4.683 -10.555 27.296 1.00 96.06 141 LEU A CA 1
ATOM 1176 C C . LEU A 1 141 ? -5.936 -9.684 27.462 1.00 96.06 141 LEU A C 1
ATOM 1178 O O . LEU A 1 141 ? -6.762 -9.947 28.338 1.00 96.06 141 LEU A O 1
ATOM 1182 N N . LEU A 1 142 ? -6.118 -8.681 26.600 1.00 95.06 142 LEU A N 1
ATOM 1183 C CA . LEU A 1 142 ? -7.308 -7.829 26.618 1.00 95.06 142 LEU A CA 1
ATOM 1184 C C . LEU A 1 142 ? -8.583 -8.604 26.264 1.00 95.06 142 LEU A C 1
ATOM 1186 O O . LEU A 1 142 ? -9.629 -8.318 26.847 1.00 95.06 142 LEU A O 1
ATOM 1190 N N . ALA A 1 143 ? -8.506 -9.595 25.372 1.00 94.12 143 ALA A N 1
ATOM 1191 C CA . ALA A 1 143 ? -9.617 -10.485 25.050 1.00 94.12 143 ALA A CA 1
ATOM 1192 C C . ALA A 1 143 ? -10.060 -11.274 26.290 1.00 94.12 143 ALA A C 1
ATOM 1194 O O . ALA A 1 143 ? -11.232 -11.218 26.659 1.00 94.12 143 ALA A O 1
ATOM 1195 N N . LEU A 1 144 ? -9.116 -11.929 26.980 1.00 94.69 144 LEU A N 1
ATOM 1196 C CA . LEU A 1 144 ? -9.385 -12.702 28.199 1.00 94.69 144 LEU A CA 1
ATOM 1197 C C . LEU A 1 144 ? -10.013 -11.835 29.293 1.00 94.69 144 LEU A C 1
ATOM 1199 O O . LEU A 1 144 ? -11.031 -12.204 29.873 1.00 94.69 144 LEU A O 1
ATOM 1203 N N . VAL A 1 145 ? -9.455 -10.648 29.545 1.00 92.56 145 VAL A N 1
ATOM 1204 C CA . VAL A 1 145 ? -10.025 -9.711 30.525 1.00 92.56 145 VAL A CA 1
ATOM 1205 C C . VAL A 1 145 ? -11.428 -9.270 30.099 1.00 92.56 145 VAL A C 1
ATOM 1207 O O . VAL A 1 145 ? -12.340 -9.261 30.922 1.00 92.56 145 VAL A O 1
ATOM 1210 N N . SER A 1 146 ? -11.633 -8.953 28.818 1.00 89.75 146 SER A N 1
ATOM 1211 C CA . SER A 1 146 ? -12.926 -8.493 28.296 1.00 89.75 146 SER A CA 1
ATOM 1212 C C . SER A 1 146 ? -14.024 -9.556 28.376 1.00 89.75 146 SER A C 1
ATOM 1214 O O . SER A 1 146 ? -15.187 -9.191 28.524 1.00 89.75 146 SER A O 1
ATOM 1216 N N . MET A 1 147 ? -13.682 -10.851 28.341 1.00 88.19 147 MET A N 1
ATOM 1217 C CA . MET A 1 147 ? -14.642 -11.949 28.547 1.00 88.19 147 MET A CA 1
ATOM 1218 C C . MET A 1 147 ? -15.224 -11.975 29.967 1.00 88.19 147 MET A C 1
ATOM 1220 O O . MET A 1 147 ? -16.329 -12.475 30.169 1.00 88.19 147 MET A O 1
ATOM 1224 N N . HIS A 1 148 ? -14.507 -11.422 30.948 1.00 87.38 148 HIS A N 1
ATOM 1225 C CA . HIS A 1 148 ? -14.932 -11.369 32.350 1.00 87.38 148 HIS A CA 1
ATOM 1226 C C . HIS A 1 148 ? -15.582 -10.037 32.748 1.00 87.38 148 HIS A C 1
ATOM 1228 O O . HIS A 1 148 ? -16.006 -9.879 33.895 1.00 87.38 148 HIS A O 1
ATOM 1234 N N . LEU A 1 149 ? -15.667 -9.070 31.830 1.00 84.69 149 LEU A N 1
ATOM 1235 C CA . LEU A 1 149 ? -16.254 -7.759 32.088 1.00 84.69 149 LEU A CA 1
ATOM 1236 C C . LEU A 1 149 ? -17.625 -7.635 31.409 1.00 84.69 149 LEU A C 1
ATOM 1238 O O . LEU A 1 149 ? -17.791 -8.075 30.271 1.00 84.69 149 LEU A O 1
ATOM 1242 N N . PRO A 1 150 ? -18.618 -6.996 32.058 1.00 82.38 150 PRO A N 1
ATOM 1243 C CA . PRO A 1 150 ? -19.878 -6.689 31.402 1.00 82.38 150 PRO A CA 1
ATOM 1244 C C . PRO A 1 150 ? -19.593 -5.751 30.224 1.00 82.38 150 PRO A C 1
ATOM 1246 O O . PRO A 1 150 ? -18.993 -4.686 30.419 1.00 82.38 150 PRO A O 1
ATOM 1249 N N . PRO A 1 151 ? -19.987 -6.120 28.998 1.00 77.31 151 PRO A N 1
ATOM 1250 C CA . PRO A 1 151 ? -19.576 -5.361 27.841 1.00 77.31 151 PRO A CA 1
ATOM 1251 C C . PRO A 1 151 ? -20.407 -4.064 27.764 1.00 77.31 151 PRO A C 1
ATOM 1253 O O . PRO A 1 151 ? -21.587 -4.057 28.132 1.00 77.31 151 PRO A O 1
ATOM 1256 N N . PRO A 1 152 ? -19.826 -2.949 27.286 1.00 80.62 152 PRO A N 1
ATOM 1257 C CA . PRO A 1 152 ? -20.504 -1.653 27.254 1.00 80.62 152 PRO A CA 1
ATOM 1258 C C . PRO A 1 152 ? -21.766 -1.712 26.383 1.00 80.62 152 PRO A C 1
ATOM 1260 O O . PRO A 1 152 ? -21.859 -2.544 25.482 1.00 80.62 152 PRO A O 1
ATOM 1263 N N . GLY A 1 153 ? -22.754 -0.847 26.614 1.00 81.00 153 GLY A N 1
ATOM 1264 C CA . GLY A 1 153 ? -23.973 -0.821 25.793 1.00 81.00 153 GLY A CA 1
ATOM 1265 C C . GLY A 1 153 ? -23.674 -0.554 24.309 1.00 81.00 153 GLY A C 1
ATOM 1266 O O . GLY A 1 153 ? -22.685 0.098 23.977 1.00 81.00 153 GLY A O 1
ATOM 1267 N N . TRP A 1 154 ? -24.529 -1.025 23.396 1.00 78.19 154 TRP A N 1
ATOM 1268 C CA . TRP A 1 154 ? -24.315 -0.883 21.944 1.00 78.19 154 TRP A CA 1
ATOM 1269 C C . TRP A 1 154 ? -24.160 0.580 21.491 1.00 78.19 154 TRP A C 1
ATOM 1271 O O . TRP A 1 154 ? -23.351 0.863 20.610 1.00 78.19 154 TRP A O 1
ATOM 1281 N N . HIS A 1 155 ? -24.837 1.514 22.169 1.00 80.75 155 HIS A N 1
ATOM 1282 C CA . HIS A 1 155 ? -24.708 2.960 21.961 1.00 80.75 155 HIS A CA 1
ATOM 1283 C C . HIS A 1 155 ? -23.287 3.501 22.181 1.00 80.75 155 HIS A C 1
ATOM 1285 O O . HIS A 1 155 ? -22.951 4.546 21.640 1.00 80.75 155 HIS A O 1
ATOM 1291 N N . GLN A 1 156 ? -22.453 2.815 22.969 1.00 77.69 156 GLN A N 1
ATOM 1292 C CA . GLN A 1 156 ? -21.052 3.190 23.192 1.00 77.69 156 GLN A CA 1
ATOM 1293 C C . GLN A 1 156 ? -20.107 2.507 22.197 1.00 77.69 156 GLN A C 1
ATOM 1295 O O . GLN A 1 156 ? -19.046 3.041 21.897 1.00 77.69 156 GLN A O 1
ATOM 1300 N N . ARG A 1 157 ? -20.485 1.339 21.662 1.00 81.25 157 ARG A N 1
ATOM 1301 C CA . ARG A 1 157 ? -19.663 0.572 20.709 1.00 81.25 157 ARG A CA 1
ATOM 1302 C C . ARG A 1 157 ? -19.765 1.125 19.291 1.00 81.25 157 ARG A C 1
ATOM 1304 O O . ARG A 1 157 ? -18.757 1.239 18.599 1.00 81.25 157 ARG A O 1
ATOM 1311 N N . LEU A 1 158 ? -20.984 1.465 18.869 1.00 84.06 158 LEU A N 1
ATOM 1312 C CA . LEU A 1 158 ? -21.276 1.878 17.498 1.00 84.06 158 LEU A CA 1
ATOM 1313 C C . LEU A 1 158 ? -20.520 3.152 17.076 1.00 84.06 158 LEU A C 1
ATOM 1315 O O . LEU A 1 158 ? -19.922 3.132 16.001 1.00 84.06 158 LEU A O 1
ATOM 1319 N N . PRO A 1 159 ? -20.451 4.221 17.898 1.00 83.50 159 PRO A N 1
ATOM 1320 C CA . PRO A 1 159 ? -19.718 5.426 17.525 1.00 83.50 159 PRO A CA 1
ATOM 1321 C C . PRO A 1 159 ? -18.220 5.186 17.366 1.00 83.50 159 PRO A C 1
ATOM 1323 O O . PRO A 1 159 ? -17.595 5.860 16.566 1.00 83.50 159 PRO A O 1
ATOM 1326 N N . VAL A 1 160 ? -17.630 4.229 18.086 1.00 77.81 160 VAL A N 1
ATOM 1327 C CA . VAL A 1 160 ? -16.199 3.920 17.940 1.00 77.81 160 VAL A CA 1
ATOM 1328 C C . VAL A 1 160 ? -15.949 3.073 16.694 1.00 77.81 160 VAL A C 1
ATOM 1330 O O . VAL A 1 160 ? -15.028 3.364 15.937 1.00 77.81 160 VAL A O 1
ATOM 1333 N N . LEU A 1 161 ? -16.810 2.080 16.439 1.00 82.44 161 LEU A N 1
ATOM 1334 C CA . LEU A 1 161 ? -16.725 1.232 15.247 1.00 82.44 161 LEU A CA 1
ATOM 1335 C C . LEU A 1 161 ? -16.906 2.009 13.949 1.00 82.44 161 LEU A C 1
ATOM 1337 O O . LEU A 1 161 ? -16.173 1.778 12.994 1.00 82.44 161 LEU A O 1
ATOM 1341 N N . VAL A 1 162 ? -17.876 2.918 13.919 1.00 86.19 162 VAL A N 1
ATOM 1342 C CA . VAL A 1 162 ? -18.211 3.687 12.718 1.00 86.19 162 VAL A CA 1
ATOM 1343 C C . VAL A 1 162 ? -17.450 5.010 12.676 1.00 86.19 162 VAL A C 1
ATOM 1345 O O . VAL A 1 162 ? -17.055 5.458 11.605 1.00 86.19 162 VAL A O 1
ATOM 1348 N N . GLY A 1 163 ? -17.202 5.631 13.828 1.00 88.44 163 GLY A N 1
ATOM 1349 C CA . GLY A 1 163 ? -16.609 6.963 13.903 1.00 88.44 163 GLY A CA 1
ATOM 1350 C C . GLY A 1 163 ? -15.188 7.015 13.370 1.00 88.44 163 GLY A C 1
ATOM 1351 O O . GLY A 1 163 ? -14.876 7.944 12.635 1.00 88.44 163 GLY A O 1
ATOM 1352 N N . LEU A 1 164 ? -14.344 6.018 13.663 1.00 85.00 164 LEU A N 1
ATOM 1353 C CA . LEU A 1 164 ? -12.973 6.008 13.144 1.00 85.00 164 LEU A CA 1
ATOM 1354 C C . LEU A 1 164 ? -12.945 5.935 11.600 1.00 85.00 164 LEU A C 1
ATOM 1356 O O . LEU A 1 164 ? -12.365 6.837 10.996 1.00 85.00 164 LEU A O 1
ATOM 1360 N N . PRO A 1 165 ? -13.610 4.967 10.934 1.00 89.56 165 PRO A N 1
ATOM 1361 C CA . PRO A 1 165 ? -13.720 4.960 9.474 1.00 89.56 165 PRO A CA 1
ATOM 1362 C C . PRO A 1 165 ? -14.344 6.231 8.890 1.00 89.56 165 PRO A C 1
ATOM 1364 O O . PRO A 1 165 ? -13.866 6.723 7.873 1.00 89.56 165 PRO A O 1
ATOM 1367 N N . VAL A 1 166 ? -15.383 6.785 9.526 1.00 93.50 166 VAL A N 1
ATOM 1368 C CA . VAL A 1 166 ? -16.044 8.014 9.053 1.00 93.50 166 VAL A CA 1
ATOM 1369 C C . VAL A 1 166 ? -15.106 9.213 9.121 1.00 93.50 166 VAL A C 1
ATOM 1371 O O . VAL A 1 166 ? -15.051 9.987 8.171 1.00 93.50 166 VAL A O 1
ATOM 1374 N N . VAL A 1 167 ? -14.344 9.365 10.205 1.00 92.50 167 VAL A N 1
ATOM 1375 C CA . VAL A 1 167 ? -13.367 10.453 10.346 1.00 92.50 167 VAL A CA 1
ATOM 1376 C C . VAL A 1 167 ? -12.251 10.309 9.314 1.00 92.50 167 VAL A C 1
ATOM 1378 O O . VAL A 1 167 ? -11.932 11.281 8.634 1.00 92.50 167 VAL A O 1
ATOM 1381 N N . LEU A 1 168 ? -11.697 9.105 9.141 1.00 91.38 168 LEU A N 1
ATOM 1382 C CA . LEU A 1 168 ? -10.669 8.852 8.126 1.00 91.38 168 LEU A CA 1
ATOM 1383 C C . LEU A 1 168 ? -11.200 9.109 6.707 1.00 91.38 168 LEU A C 1
ATOM 1385 O O . LEU A 1 168 ? -10.537 9.768 5.910 1.00 91.38 168 LEU A O 1
ATOM 1389 N N . GLY A 1 169 ? -12.423 8.664 6.409 1.00 93.44 169 GLY A N 1
ATOM 1390 C CA . GLY A 1 169 ? -13.091 8.934 5.137 1.00 93.44 169 GLY A CA 1
ATOM 1391 C C . GLY A 1 169 ? -13.344 10.425 4.908 1.00 93.44 169 GLY A C 1
ATOM 1392 O O . GLY A 1 169 ? -13.098 10.926 3.815 1.00 93.44 169 GLY A O 1
ATOM 1393 N N . ALA A 1 170 ? -13.763 11.162 5.939 1.00 95.06 170 ALA A N 1
ATOM 1394 C CA . ALA A 1 170 ? -13.953 12.607 5.857 1.00 95.06 170 ALA A CA 1
ATOM 1395 C C . ALA A 1 170 ? -12.634 13.341 5.574 1.00 95.06 170 ALA A C 1
ATOM 1397 O O . ALA A 1 170 ? -12.621 14.247 4.746 1.00 95.06 170 ALA A O 1
ATOM 1398 N N . ILE A 1 171 ? -11.522 12.926 6.194 1.00 93.62 171 ILE A N 1
ATOM 1399 C CA . ILE A 1 171 ? -10.190 13.472 5.891 1.00 93.62 171 ILE A CA 1
ATOM 1400 C C . ILE A 1 171 ? -9.852 13.253 4.414 1.00 93.62 171 ILE A C 1
ATOM 1402 O O . ILE A 1 171 ? -9.461 14.204 3.743 1.00 93.62 171 ILE A O 1
ATOM 1406 N N . LEU A 1 172 ? -10.060 12.043 3.885 1.00 93.81 172 LEU A N 1
ATOM 1407 C CA . LEU A 1 172 ? -9.796 11.742 2.473 1.00 93.81 172 LEU A CA 1
ATOM 1408 C C . LEU A 1 172 ? -10.676 12.562 1.517 1.00 93.81 172 LEU A C 1
ATOM 1410 O O . LEU A 1 172 ? -10.191 12.995 0.476 1.00 93.81 172 LEU A O 1
ATOM 1414 N N . VAL A 1 173 ? -11.942 12.807 1.865 1.00 95.31 173 VAL A N 1
ATOM 1415 C CA . VAL A 1 173 ? -12.865 13.616 1.047 1.00 95.31 173 VAL A CA 1
ATOM 1416 C C . VAL A 1 173 ? -12.515 15.105 1.091 1.00 95.31 173 VAL A C 1
ATOM 1418 O O . VAL A 1 173 ? -12.611 15.779 0.071 1.00 95.31 173 VAL A O 1
ATOM 1421 N N . ILE A 1 174 ? -12.120 15.628 2.255 1.00 96.12 174 ILE A N 1
ATOM 1422 C CA . ILE A 1 174 ? -11.848 17.061 2.446 1.00 96.12 174 ILE A CA 1
ATOM 1423 C C . ILE A 1 174 ? -10.454 17.437 1.936 1.00 96.12 174 ILE A C 1
ATOM 1425 O O . ILE A 1 174 ? -10.313 18.421 1.217 1.00 96.12 174 ILE A O 1
ATOM 1429 N N . ALA A 1 175 ? -9.423 16.683 2.325 1.00 94.56 175 ALA A N 1
ATOM 1430 C CA . ALA A 1 175 ? -8.039 16.964 1.945 1.00 94.56 175 ALA A CA 1
ATOM 1431 C C . ALA A 1 175 ? -7.688 16.417 0.551 1.00 94.56 175 ALA A C 1
ATOM 1433 O O . ALA A 1 175 ? -6.791 16.936 -0.108 1.00 94.56 175 ALA A O 1
ATOM 1434 N N . GLY A 1 176 ? -8.400 15.384 0.097 1.00 94.56 176 GLY A N 1
ATOM 1435 C CA . GLY A 1 176 ? -8.092 14.649 -1.122 1.00 94.56 176 GLY A CA 1
ATOM 1436 C C . GLY A 1 176 ? -7.067 13.527 -0.888 1.00 94.56 176 GLY A C 1
ATOM 1437 O O . GLY A 1 176 ? -6.153 13.668 -0.068 1.00 94.56 176 GLY A O 1
ATOM 1438 N N . PRO A 1 177 ? -7.174 12.402 -1.621 1.00 90.94 177 PRO A N 1
ATOM 1439 C CA . PRO A 1 177 ? -6.289 11.252 -1.441 1.00 90.94 177 PRO A CA 1
ATOM 1440 C C . PRO A 1 177 ? -4.825 11.571 -1.773 1.00 90.94 177 PRO A C 1
ATOM 1442 O O . PRO A 1 177 ? -3.937 11.128 -1.053 1.00 90.94 177 PRO A O 1
ATOM 1445 N N . THR A 1 178 ? -4.562 12.385 -2.801 1.00 91.00 178 THR A N 1
ATOM 1446 C CA . THR A 1 178 ? -3.197 12.754 -3.217 1.00 91.00 178 THR A CA 1
ATOM 1447 C C . THR A 1 178 ? -2.468 13.574 -2.155 1.00 91.00 178 THR A C 1
ATOM 1449 O O . THR A 1 178 ? -1.314 13.294 -1.853 1.00 91.00 178 THR A O 1
ATOM 1452 N N . ALA A 1 179 ? -3.137 14.552 -1.537 1.00 93.25 179 ALA A N 1
ATOM 1453 C CA . ALA A 1 179 ? -2.518 15.376 -0.499 1.00 93.25 179 ALA A CA 1
ATOM 1454 C C . ALA A 1 179 ? -2.168 14.545 0.742 1.00 93.25 179 ALA A C 1
ATOM 1456 O O . ALA A 1 179 ? -1.095 14.699 1.320 1.00 93.25 179 ALA A O 1
ATOM 1457 N N . VAL A 1 180 ? -3.059 13.625 1.123 1.00 93.19 180 VAL A N 1
ATOM 1458 C CA . VAL A 1 180 ? -2.817 12.687 2.226 1.00 93.19 180 VAL A CA 1
ATOM 1459 C C . VAL A 1 180 ? -1.665 11.741 1.881 1.00 93.19 180 VAL A C 1
ATOM 1461 O O . VAL A 1 180 ? -0.800 11.509 2.721 1.00 93.19 180 VAL A O 1
ATOM 1464 N N . PHE A 1 181 ? -1.615 11.234 0.648 1.00 91.00 181 PHE A N 1
ATOM 1465 C CA . PHE A 1 181 ? -0.529 10.385 0.162 1.00 91.00 181 PHE A CA 1
ATOM 1466 C C . PHE A 1 181 ? 0.828 11.104 0.224 1.00 91.00 181 PHE A C 1
ATOM 1468 O O . PHE A 1 181 ? 1.767 10.545 0.788 1.00 91.00 181 PHE A O 1
ATOM 1475 N N . TYR A 1 182 ? 0.923 12.351 -0.251 1.00 91.94 182 TYR A N 1
ATOM 1476 C CA . TYR A 1 182 ? 2.162 13.143 -0.195 1.00 91.94 182 TYR A CA 1
ATOM 1477 C C . TYR A 1 182 ? 2.590 13.443 1.240 1.00 91.94 182 TYR A C 1
ATOM 1479 O O . TYR A 1 182 ? 3.742 13.200 1.592 1.00 91.94 182 TYR A O 1
ATOM 1487 N N . ALA A 1 183 ? 1.657 13.863 2.099 1.00 93.50 183 ALA A N 1
ATOM 1488 C CA . ALA A 1 183 ? 1.957 14.118 3.506 1.00 93.50 183 ALA A CA 1
ATOM 1489 C C . ALA A 1 183 ? 2.510 12.868 4.209 1.00 93.50 183 ALA A C 1
ATOM 1491 O O . ALA A 1 183 ? 3.480 12.951 4.957 1.00 93.50 183 ALA A O 1
ATOM 1492 N N . LEU A 1 184 ? 1.937 11.689 3.944 1.00 92.75 184 LEU A N 1
ATOM 1493 C CA . LEU A 1 184 ? 2.448 10.438 4.503 1.00 92.75 184 LEU A CA 1
ATOM 1494 C C . LEU A 1 184 ? 3.852 10.098 3.989 1.00 92.75 184 LEU A C 1
ATOM 1496 O O . LEU A 1 184 ? 4.655 9.597 4.773 1.00 92.75 184 LEU A O 1
ATOM 1500 N N . HIS A 1 185 ? 4.162 10.381 2.720 1.00 91.88 185 HIS A N 1
ATOM 15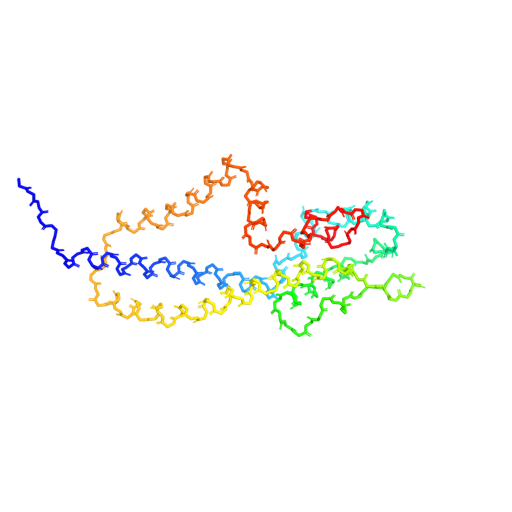01 C CA . HIS A 1 185 ? 5.50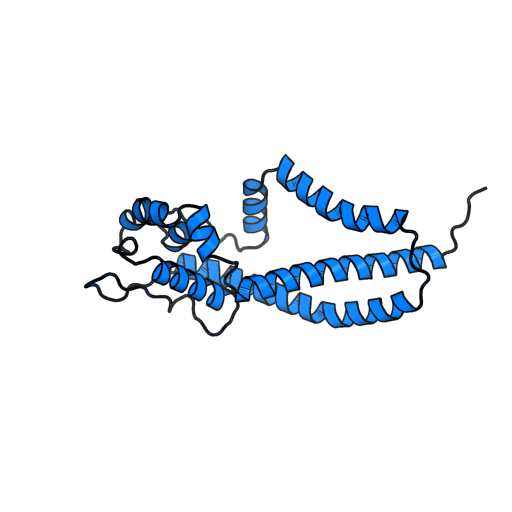0 10.134 2.177 1.00 91.88 185 HIS A CA 1
ATOM 1502 C C . HIS A 1 185 ? 6.548 11.038 2.823 1.00 91.88 185 HIS A C 1
ATOM 1504 O O . HIS A 1 185 ? 7.588 10.550 3.255 1.00 91.88 185 HIS A O 1
ATOM 1510 N N . GLU A 1 186 ? 6.235 12.323 2.980 1.00 92.19 186 GLU A N 1
ATOM 1511 C CA . GLU A 1 186 ? 7.105 13.285 3.663 1.00 92.19 186 GLU A CA 1
ATOM 1512 C C . GLU A 1 186 ? 7.311 12.952 5.149 1.00 92.19 186 GLU A C 1
ATOM 1514 O O . GLU A 1 186 ? 8.367 13.240 5.709 1.00 92.19 186 GLU A O 1
ATOM 1519 N N . TRP A 1 187 ? 6.315 12.362 5.817 1.00 93.25 187 TRP A N 1
ATOM 1520 C CA . TRP A 1 187 ? 6.406 12.038 7.246 1.00 93.25 187 TRP A CA 1
ATOM 1521 C C . TRP A 1 187 ? 7.099 10.708 7.539 1.00 93.25 187 TRP A C 1
ATOM 1523 O O . TRP A 1 187 ? 7.660 10.545 8.624 1.00 93.25 187 TRP A O 1
ATOM 1533 N N . LEU A 1 188 ? 7.000 9.733 6.633 1.00 91.50 188 LEU A N 1
ATOM 1534 C CA . LEU A 1 188 ? 7.449 8.359 6.883 1.00 91.50 188 LEU A CA 1
ATOM 1535 C C . LEU A 1 188 ? 8.785 8.019 6.225 1.00 91.50 188 LEU A C 1
ATOM 1537 O O . LEU A 1 188 ? 9.450 7.094 6.705 1.00 91.50 188 LEU A O 1
ATOM 1541 N N . PHE A 1 189 ? 9.171 8.729 5.163 1.00 91.88 189 PHE A N 1
ATOM 1542 C CA . PHE A 1 189 ? 10.392 8.455 4.411 1.00 91.88 189 PHE A CA 1
ATOM 1543 C C . PHE A 1 189 ? 11.457 9.543 4.603 1.00 91.88 189 PHE A C 1
ATOM 1545 O O . PHE A 1 189 ? 11.119 10.701 4.857 1.00 91.88 189 PHE A O 1
ATOM 1552 N N . PRO A 1 190 ? 12.750 9.187 4.509 1.00 88.50 190 PRO A N 1
ATOM 1553 C CA . PRO A 1 190 ? 13.836 10.157 4.597 1.00 88.50 190 PRO A CA 1
ATOM 1554 C C . PRO A 1 190 ? 13.780 11.170 3.437 1.00 88.50 190 PRO A C 1
ATOM 1556 O O . PRO A 1 190 ? 13.549 10.761 2.297 1.00 88.50 190 PRO A O 1
ATOM 1559 N N . PRO A 1 191 ? 14.015 12.474 3.676 1.00 87.25 191 PRO A N 1
ATOM 1560 C CA . PRO A 1 191 ? 13.942 13.499 2.630 1.00 87.25 191 PRO A CA 1
ATOM 1561 C C . PRO A 1 191 ? 15.058 13.382 1.581 1.00 87.25 191 PRO A C 1
ATOM 1563 O O . PRO A 1 191 ? 14.969 13.994 0.518 1.00 87.25 191 PRO A O 1
ATOM 1566 N N . GLU A 1 192 ? 16.119 12.630 1.874 1.00 88.06 192 GLU A N 1
ATOM 1567 C CA . GLU A 1 192 ? 17.253 12.412 0.975 1.00 88.06 192 GLU A CA 1
ATOM 1568 C C . GLU A 1 192 ? 16.935 11.396 -0.131 1.00 88.06 192 GLU A C 1
ATOM 1570 O O . GLU A 1 192 ? 17.595 11.397 -1.172 1.00 88.06 192 GLU A O 1
ATOM 1575 N N . ASN A 1 193 ? 15.928 10.544 0.086 1.00 87.25 193 ASN A N 1
ATOM 1576 C CA . ASN A 1 193 ? 15.549 9.488 -0.840 1.00 87.25 193 ASN A CA 1
ATOM 1577 C C . ASN A 1 193 ? 14.350 9.941 -1.689 1.00 87.25 193 ASN A C 1
ATOM 1579 O O . ASN A 1 193 ? 13.272 10.199 -1.146 1.00 87.25 193 ASN A O 1
ATOM 1583 N N . PRO A 1 194 ? 14.494 10.038 -3.025 1.00 88.62 194 PRO A N 1
ATOM 1584 C CA . PRO A 1 194 ? 13.368 10.371 -3.884 1.00 88.62 194 PRO A CA 1
ATOM 1585 C C . PRO A 1 194 ? 12.325 9.255 -3.818 1.00 88.62 194 PRO A C 1
ATOM 1587 O O . PRO A 1 194 ? 12.658 8.075 -3.882 1.00 88.62 194 PRO A O 1
ATOM 1590 N N . TRP A 1 195 ? 11.059 9.640 -3.697 1.00 86.44 195 TRP A N 1
ATOM 1591 C CA . TRP A 1 195 ? 9.923 8.716 -3.667 1.00 86.44 195 TRP A CA 1
ATOM 1592 C C . TRP A 1 195 ? 8.968 8.910 -4.851 1.00 86.44 195 TRP A C 1
ATOM 1594 O O . TRP A 1 195 ? 8.170 8.026 -5.143 1.00 86.44 195 TRP A O 1
ATOM 1604 N N . PHE A 1 196 ? 9.045 10.056 -5.535 1.00 87.88 196 PHE A N 1
ATOM 1605 C CA . PHE A 1 196 ? 8.238 10.363 -6.711 1.00 87.88 196 PHE A CA 1
ATOM 1606 C C . PHE A 1 196 ? 9.089 10.247 -7.975 1.00 87.88 196 PHE A C 1
ATOM 1608 O O . PHE A 1 196 ? 10.132 10.895 -8.077 1.00 87.88 196 PHE A O 1
ATOM 1615 N N . PHE A 1 197 ? 8.615 9.461 -8.940 1.00 88.88 197 PHE A N 1
ATOM 1616 C CA . PHE A 1 197 ? 9.278 9.243 -10.221 1.00 88.88 197 PHE A CA 1
ATOM 1617 C C . PHE A 1 197 ? 8.263 9.385 -11.352 1.00 88.88 197 PHE A C 1
ATOM 1619 O O . PHE A 1 197 ? 7.189 8.781 -11.297 1.00 88.88 197 PHE A O 1
ATOM 1626 N N . TYR A 1 198 ? 8.604 10.165 -12.376 1.00 86.88 198 TYR A N 1
ATOM 1627 C CA . TYR A 1 198 ? 7.760 10.324 -13.557 1.00 86.88 198 TYR A CA 1
ATOM 1628 C C . TYR A 1 198 ? 7.762 9.049 -14.409 1.00 86.88 198 TYR A C 1
ATOM 1630 O O . TYR A 1 198 ? 8.738 8.302 -14.429 1.00 86.88 198 TYR A O 1
ATOM 1638 N N . TRP A 1 199 ? 6.671 8.800 -15.131 1.00 84.38 199 TRP A N 1
ATOM 1639 C CA . TRP A 1 199 ? 6.473 7.609 -15.969 1.00 84.38 199 TRP A CA 1
ATOM 1640 C C . TRP A 1 199 ? 7.581 7.436 -17.005 1.00 84.38 199 TRP A C 1
ATOM 1642 O O . TRP A 1 199 ? 8.088 6.339 -17.224 1.00 84.38 199 TRP A O 1
ATOM 1652 N N . GLU A 1 200 ? 8.002 8.550 -17.596 1.00 81.81 200 GLU A N 1
ATOM 1653 C CA . GLU A 1 200 ? 9.048 8.624 -18.611 1.00 81.81 200 GLU A CA 1
ATOM 1654 C C . GLU A 1 200 ? 10.427 8.234 -18.058 1.00 81.81 200 GLU A C 1
ATOM 1656 O O . GLU A 1 200 ? 11.334 7.893 -18.814 1.00 81.81 200 GLU A O 1
ATOM 1661 N N . GLU A 1 201 ? 10.590 8.273 -16.738 1.00 82.31 201 GLU A N 1
ATOM 1662 C CA . GLU A 1 201 ? 11.838 7.995 -16.030 1.00 82.31 201 GLU A CA 1
ATOM 1663 C C . GLU A 1 201 ? 11.770 6.692 -15.221 1.00 82.31 201 GLU A C 1
ATOM 1665 O O . GLU A 1 201 ? 12.787 6.260 -14.688 1.00 82.31 201 GLU A O 1
ATOM 1670 N N . SER A 1 202 ? 10.589 6.065 -15.129 1.00 90.69 202 SER A N 1
ATOM 1671 C CA . SER A 1 202 ? 10.320 4.946 -14.231 1.00 90.69 202 SER A CA 1
ATOM 1672 C C . SER A 1 202 ? 9.387 3.911 -14.850 1.00 90.69 202 SER A C 1
ATOM 1674 O O . SER A 1 202 ? 8.173 4.111 -14.988 1.00 90.69 202 SER A O 1
ATOM 1676 N N . LEU A 1 203 ? 9.939 2.730 -15.147 1.00 90.06 203 LEU A N 1
ATOM 1677 C CA . LEU A 1 203 ? 9.115 1.572 -15.506 1.00 90.06 203 LEU A CA 1
ATOM 1678 C C . LEU A 1 203 ? 8.267 1.087 -14.323 1.00 90.06 203 LEU A C 1
ATOM 1680 O O . LEU A 1 203 ? 7.203 0.514 -14.545 1.00 90.06 203 LEU A O 1
ATOM 1684 N N . MET A 1 204 ? 8.702 1.323 -13.080 1.00 92.25 204 MET A N 1
ATOM 1685 C CA . MET A 1 204 ? 7.911 1.008 -11.891 1.00 92.25 204 MET A CA 1
ATOM 1686 C C . MET A 1 204 ? 6.642 1.860 -11.834 1.00 92.25 204 MET A C 1
ATOM 1688 O O . MET A 1 204 ? 5.554 1.290 -11.740 1.00 92.25 204 MET A O 1
ATOM 1692 N N . SER A 1 205 ? 6.768 3.191 -11.925 1.00 88.44 205 SER A N 1
ATOM 1693 C CA . SER A 1 205 ? 5.619 4.094 -11.987 1.00 88.44 205 SER A CA 1
ATOM 1694 C C . SER A 1 205 ? 4.735 3.675 -13.151 1.00 88.44 205 SER A C 1
ATOM 1696 O O . SER A 1 205 ? 3.579 3.330 -12.928 1.00 88.44 205 SER A O 1
ATOM 1698 N N . THR A 1 206 ? 5.294 3.531 -14.359 1.00 90.94 206 THR A N 1
ATOM 1699 C CA . THR A 1 206 ? 4.538 3.109 -15.556 1.00 90.94 206 THR A CA 1
ATOM 1700 C C . THR A 1 206 ? 3.752 1.812 -15.333 1.00 90.94 206 THR A C 1
ATOM 1702 O O . THR A 1 206 ? 2.577 1.723 -15.678 1.00 90.94 206 THR A O 1
ATOM 1705 N N . LEU A 1 207 ? 4.346 0.807 -14.689 1.00 91.44 207 LEU A N 1
ATOM 1706 C CA . LEU A 1 207 ? 3.668 -0.455 -14.383 1.00 91.44 207 LEU A CA 1
ATOM 1707 C C . LEU A 1 207 ? 2.543 -0.305 -13.346 1.00 91.44 207 LEU A C 1
ATOM 1709 O O . LEU A 1 207 ? 1.579 -1.070 -13.369 1.00 91.44 207 LEU A O 1
ATOM 1713 N N . MET A 1 208 ? 2.672 0.632 -12.410 1.00 86.25 208 MET A N 1
ATOM 1714 C CA . MET A 1 208 ? 1.722 0.806 -11.309 1.00 86.25 208 MET A CA 1
ATOM 1715 C C . MET A 1 208 ? 0.618 1.818 -11.608 1.00 86.25 208 MET A C 1
ATOM 1717 O O . MET A 1 208 ? -0.358 1.862 -10.859 1.00 86.25 208 MET A O 1
ATOM 1721 N N . ARG A 1 209 ? 0.755 2.623 -12.670 1.00 85.38 209 ARG A N 1
ATOM 1722 C CA . ARG A 1 209 ? -0.085 3.809 -12.888 1.00 85.38 209 ARG A CA 1
ATOM 1723 C C . ARG A 1 209 ? -0.180 4.661 -11.593 1.00 85.38 209 ARG A C 1
ATOM 1725 O O . ARG A 1 209 ? -1.255 5.164 -11.269 1.00 85.38 209 ARG A O 1
ATOM 1732 N N . ALA A 1 210 ? 0.957 4.792 -10.882 1.00 67.50 210 ALA A N 1
ATOM 1733 C CA . ALA A 1 210 ? 1.191 5.538 -9.633 1.00 67.50 210 ALA A CA 1
ATOM 1734 C C . ALA A 1 210 ? 1.365 7.067 -9.764 1.00 67.50 210 ALA A C 1
ATOM 1736 O O . ALA A 1 210 ? 2.296 7.512 -10.464 1.00 67.50 210 ALA A O 1
#

Sequence (210 aa):
MTKQVPNGHVKNTLVWLAYMLLSVWLAVASAWWVSSHINYGFPLWYQVLDIEQHIDQYAPQHPHKRGFEQLPPEQHWRAFAQITAAVHDRGQRLEDIYYRAPGDVPMALLDPLEVTHLQDVRDLLRRFSLITLWLIPLWLLLALVSMHLPPPGWHQRLPVLVGLPVVLGAILVIAGPTAVFYALHEWLFPPENPWFFYWEESLMSTLMRA

pLDDT: mean 89.9, std 9.32, range [37.09, 97.62]

Secondary structure (DSSP, 8-state):
------HHHHHHHHHHHHHHHHHHHHHHHHHHHHHHHTGGGHHHHHHHTTHHHHHHHHGGG-SS---STTS-HHHHHHHHHHHHHHHTTSS--GGG-EE--TTSPPEESS-HHHHHHHHHHHHHHHHHHHHHHHHHHHHHHHHHHHHTSPPPPHHHHHHHHHHHHHHHHHHHHHH-HHHHHHHHHHHHS-TTS-----GGG-HHHHHHT-

Foldseek 3Di:
DPPPPPPQVVVLLVLLLVLVVLVVLLVVLVVVVVCLVCLVVLVVCCVVVVLLVLCVPQVCLAPPHDQPNVDDVVLLVVLSNLLSCCLQVVPHQLQPRWDAHVPGDTDRQDDPLRSVLSVLSSVVVVVSVVVNVVSVVVSVVSVVVSVVGDHDDPVSVVCSVVVVVVVVVVCCVPCNPVNVVVVCCVVRDDPVRDNDDDSSHHSPCSSVVD

Radius of gyration: 22.75 Å; chains: 1; bounding box: 47×31×71 Å